Protein AF-A0A3N1AQI1-F1 (afdb_monomer_lite)

Radius of gyration: 27.12 Å; chains: 1; bounding box: 75×43×85 Å

Foldseek 3Di:
DDDDDDDPDDDPPPDPQPQDPVRDRPPLDDDDPDPCVLVVLCCLQVPVLVVLLVVLVVVLVVCVVFVQQFQCSPVLNVLSVVLNVLSVVLNVLSVQLVVLDDDPVRCVVVVVCVPPPDPPVVSVVVSVSNVVSVVSNVVSSLSSVVSSLLSLLSVLQSQLRRLQGHCAGDPRHGDDPVSNVVSNVSSVVSNVVSVVSVVVSVVVVVVVVVVVVVVVVVVDD

pLDDT: mean 84.89, std 17.79, range [37.66, 98.69]

Secondary structure (DSSP, 8-state):
-----------TT-----B-TTS-B-------SSTTHHHHHHHIIIIIHHHHHHHHHHHHHHHHH-GGGSS-HHHHHHHHHHHHHHHHHHHHHHHHHHTT---HHHHHHTTSS--TT--HHHHHHHHHHHHHHHHHHHHHHHHHHHHHHHHHHHHHHHHHHHHSPPSEETTTEEPPHHHHHHHHHHHHHHHHHHHHHHHHHHHHHHHHHHHHHHHHHTT--

Sequence (221 aa):
MTSSTEVAGADGTGKPDVVDHQGKAETIWTGPGDFGQPAAYDAKTGVAAPLLAGFSLALLGVVAQAPTSFRWPGATLTTLVVVCAVLVMCVQFGFRGRAVLYSKADVEAWGRLTTVLAPPAEQRLRARVQRNDMLRWRRWHRRTQLSYNAGIALLFIAIALALAPPESYGGNTPLSAGEAAWRWAGTGLAGCVSLAEIIWTVRDEVLLHRRRRAAHSDQEP

Structure (mmCIF, N/CA/C/O backbone):
data_AF-A0A3N1AQI1-F1
#
_entry.id   AF-A0A3N1AQI1-F1
#
loop_
_atom_site.group_PDB
_atom_site.id
_atom_site.type_symbol
_atom_site.label_atom_id
_atom_site.label_alt_id
_atom_site.label_comp_id
_atom_site.label_asym_id
_atom_site.label_entity_id
_atom_site.label_seq_id
_atom_site.pdbx_PDB_ins_code
_atom_site.Cartn_x
_atom_site.Cartn_y
_atom_site.Cartn_z
_atom_site.occupancy
_atom_site.B_iso_or_equiv
_atom_site.auth_seq_id
_atom_site.auth_comp_id
_atom_site.auth_asym_id
_atom_site.auth_atom_id
_atom_site.pdbx_PDB_model_num
ATOM 1 N N . MET A 1 1 ? -46.691 -8.270 53.624 1.00 41.59 1 MET A N 1
ATOM 2 C CA . MET A 1 1 ? -46.718 -7.878 52.199 1.00 41.59 1 MET A CA 1
ATOM 3 C C . MET A 1 1 ? -45.354 -8.184 51.606 1.00 41.59 1 MET A C 1
ATOM 5 O O . MET A 1 1 ? -44.447 -7.372 51.691 1.00 41.59 1 MET A O 1
ATOM 9 N N . THR A 1 2 ? -45.179 -9.411 51.126 1.00 39.03 2 THR A N 1
ATOM 10 C CA . THR A 1 2 ? -43.957 -9.895 50.474 1.00 39.03 2 THR A CA 1
ATOM 11 C C . THR A 1 2 ? -44.145 -9.734 48.971 1.00 39.03 2 THR A C 1
ATOM 13 O O . THR A 1 2 ? -45.002 -10.395 48.389 1.00 39.03 2 THR A O 1
ATOM 16 N N . SER A 1 3 ? -43.410 -8.799 48.372 1.00 42.88 3 SER A N 1
ATOM 17 C CA . SER A 1 3 ? -43.432 -8.564 46.929 1.00 42.88 3 SER A CA 1
ATOM 18 C C . SER A 1 3 ? -42.549 -9.607 46.249 1.00 42.88 3 SER A C 1
ATOM 20 O O . SER A 1 3 ? -41.328 -9.582 46.404 1.00 42.88 3 SER A O 1
ATOM 22 N N . SER A 1 4 ? -43.173 -10.551 45.550 1.00 41.28 4 SER A N 1
ATOM 23 C CA . SER A 1 4 ? -42.495 -11.526 44.699 1.00 41.28 4 SER A CA 1
ATOM 24 C C . SER A 1 4 ? -42.137 -10.866 43.372 1.00 41.28 4 SER A C 1
ATOM 26 O O . SER A 1 4 ? -43.013 -10.576 42.564 1.00 41.28 4 SER A O 1
ATOM 28 N N . THR A 1 5 ? -40.850 -10.630 43.136 1.00 48.34 5 THR A N 1
ATOM 29 C CA . THR A 1 5 ? -40.329 -10.355 41.792 1.00 48.34 5 THR A CA 1
ATOM 30 C C . THR A 1 5 ? -40.236 -11.663 41.022 1.00 48.34 5 THR A C 1
ATOM 32 O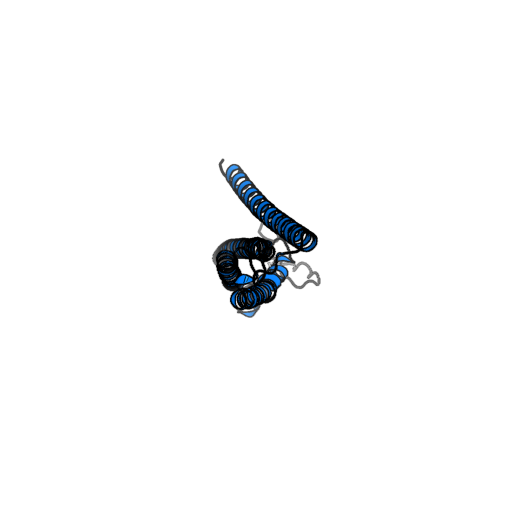 O . THR A 1 5 ? -39.414 -12.527 41.328 1.00 48.34 5 THR A O 1
ATOM 35 N N . GLU A 1 6 ? -41.124 -11.792 40.048 1.00 43.47 6 GLU A N 1
ATOM 36 C CA . GLU A 1 6 ? -41.177 -12.852 39.053 1.00 43.47 6 GLU A CA 1
ATOM 37 C C . GLU A 1 6 ? -39.957 -12.746 38.125 1.00 43.47 6 GLU A C 1
ATOM 39 O O . GLU A 1 6 ? -39.740 -11.733 37.459 1.00 43.47 6 GLU A O 1
ATOM 44 N N . VAL A 1 7 ? -39.112 -13.778 38.137 1.00 42.00 7 VAL A N 1
ATOM 45 C CA . VAL A 1 7 ? -37.935 -13.887 37.271 1.00 42.00 7 VAL A CA 1
ATOM 46 C C . VAL A 1 7 ? -38.402 -14.460 35.936 1.00 42.00 7 VAL A C 1
ATOM 48 O O . VAL A 1 7 ? -38.710 -15.647 35.840 1.00 42.00 7 VAL A O 1
ATOM 51 N N . ALA A 1 8 ? -38.483 -13.603 34.917 1.00 43.47 8 ALA A N 1
ATOM 52 C CA . ALA A 1 8 ? -38.782 -14.003 33.547 1.00 43.47 8 ALA A CA 1
ATOM 53 C C . ALA A 1 8 ? -37.727 -14.998 33.031 1.00 43.47 8 ALA A C 1
ATOM 55 O O . ALA A 1 8 ? -36.529 -14.846 33.279 1.00 43.47 8 ALA A O 1
ATOM 56 N N . GLY A 1 9 ? -38.212 -16.039 32.352 1.00 38.47 9 GLY A N 1
ATOM 57 C CA . GLY A 1 9 ? -37.461 -17.231 31.974 1.00 38.47 9 GLY A CA 1
ATOM 58 C C . GLY A 1 9 ? -36.181 -16.955 31.189 1.00 38.47 9 GLY A C 1
ATOM 59 O O . GLY A 1 9 ? -36.135 -16.122 30.287 1.00 38.47 9 GLY A O 1
ATOM 60 N N . ALA A 1 10 ? -35.145 -17.714 31.543 1.00 37.66 10 ALA A N 1
ATOM 61 C CA . ALA A 1 10 ? -33.877 -17.756 30.844 1.00 37.66 10 ALA A CA 1
ATOM 62 C C . ALA A 1 10 ? -34.059 -18.431 29.475 1.00 37.66 10 ALA A C 1
ATOM 64 O O . ALA A 1 10 ? -34.213 -19.649 29.394 1.00 37.66 10 ALA A O 1
ATOM 65 N N . ASP A 1 11 ? -34.021 -17.642 28.403 1.00 43.66 11 ASP A N 1
ATOM 66 C CA . ASP A 1 11 ? -33.681 -18.166 27.083 1.00 43.66 11 ASP A CA 1
ATOM 67 C C . ASP A 1 11 ? -32.230 -18.681 27.138 1.00 43.66 11 ASP A C 1
ATOM 69 O O . ASP A 1 11 ? -31.353 -18.062 27.751 1.00 43.66 11 ASP A O 1
ATOM 73 N N . GLY A 1 12 ? -31.976 -19.849 26.549 1.00 41.81 12 GLY A N 1
ATOM 74 C CA . GLY A 1 12 ? -30.766 -20.670 26.710 1.00 41.81 12 GLY A CA 1
ATOM 75 C C . GLY A 1 12 ? -29.472 -20.066 26.147 1.00 41.81 12 GLY A C 1
ATOM 76 O O . GLY A 1 12 ? -28.509 -20.788 25.903 1.00 41.81 12 GLY A O 1
ATOM 77 N N . THR A 1 13 ? -29.432 -18.753 25.932 1.00 48.19 13 THR A N 1
ATOM 78 C CA . THR A 1 13 ? -28.286 -17.997 25.415 1.00 48.19 13 THR A CA 1
ATOM 79 C C . THR A 1 13 ? -27.451 -17.323 26.509 1.00 48.19 13 THR A C 1
ATOM 81 O O . THR A 1 13 ? -26.381 -16.791 26.211 1.00 48.19 13 THR A O 1
ATOM 84 N N . GLY A 1 14 ? -27.876 -17.383 27.779 1.00 37.97 14 GLY A N 1
ATOM 85 C CA . GLY A 1 14 ? -27.020 -17.074 28.933 1.00 37.97 14 GLY A CA 1
ATOM 86 C C . GLY A 1 14 ? -26.437 -15.656 28.954 1.00 37.97 14 GLY A C 1
ATOM 87 O O . GLY A 1 14 ? -25.360 -15.449 29.514 1.00 37.97 14 GLY A O 1
ATOM 88 N N . LYS A 1 15 ? -27.112 -14.672 28.348 1.00 38.50 15 LYS A N 1
ATOM 89 C CA . LYS A 1 15 ? -26.749 -13.257 28.476 1.00 38.50 15 LYS A CA 1
ATOM 90 C C . LYS A 1 15 ? -27.840 -12.504 29.234 1.00 38.50 15 LYS A C 1
ATOM 92 O O . LYS A 1 15 ? -28.966 -12.461 28.754 1.00 38.50 15 LYS A O 1
ATOM 97 N N . PRO A 1 16 ? -27.532 -11.897 30.393 1.00 43.19 16 PRO A N 1
ATOM 98 C CA . PRO A 1 16 ? -28.437 -10.936 30.994 1.00 43.19 16 PRO A CA 1
ATOM 99 C C . PRO A 1 16 ? -28.459 -9.686 30.109 1.00 43.19 16 PRO A C 1
ATOM 101 O O . PRO A 1 16 ? -27.483 -8.933 30.057 1.00 43.19 16 PRO A O 1
ATOM 104 N N . ASP A 1 17 ? -29.559 -9.488 29.390 1.00 45.69 17 ASP A N 1
ATOM 105 C CA . ASP A 1 17 ? -29.829 -8.230 28.710 1.00 45.69 17 ASP A CA 1
ATOM 106 C C . ASP A 1 17 ? -30.153 -7.168 29.765 1.00 45.69 17 ASP A C 1
ATOM 108 O O . ASP A 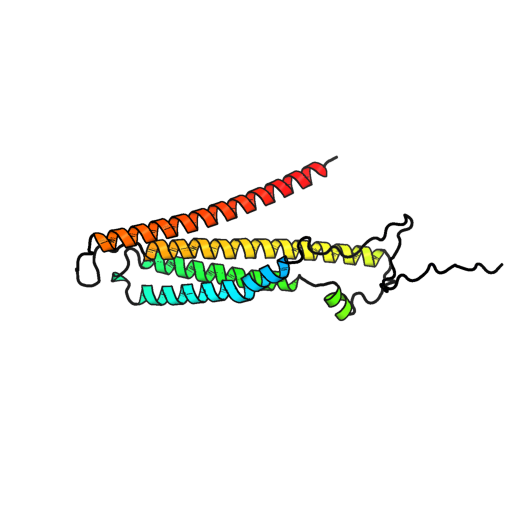1 17 ? -31.094 -7.296 30.550 1.00 45.69 17 ASP A O 1
ATOM 112 N N . VAL A 1 18 ? -29.342 -6.110 29.810 1.00 49.12 18 VAL A N 1
ATOM 113 C CA . VAL A 1 18 ? -29.665 -4.910 30.586 1.00 49.12 18 VAL A CA 1
ATOM 114 C C . VAL A 1 18 ? -30.715 -4.150 29.785 1.00 49.12 18 VAL A C 1
ATOM 116 O O . VAL A 1 18 ? -30.417 -3.508 28.778 1.00 49.12 18 VAL A O 1
ATOM 119 N N . VAL A 1 19 ? -31.965 -4.299 30.206 1.00 47.41 19 VAL A N 1
ATOM 120 C CA . VAL A 1 19 ? -33.123 -3.630 29.620 1.00 47.41 19 VAL A CA 1
ATOM 121 C C . VAL A 1 19 ? -33.177 -2.205 30.185 1.00 47.41 19 VAL A C 1
ATOM 123 O O . VAL A 1 19 ? -33.320 -2.028 31.394 1.00 47.41 19 VAL A O 1
ATOM 126 N N . ASP A 1 20 ? -33.030 -1.185 29.332 1.00 50.88 20 ASP A N 1
ATOM 127 C CA . ASP A 1 20 ? -33.325 0.212 29.699 1.00 50.88 20 ASP A CA 1
ATOM 128 C C . ASP A 1 20 ? -34.788 0.324 30.182 1.00 50.88 20 ASP A C 1
ATOM 130 O O . ASP A 1 20 ? -35.636 -0.482 29.801 1.00 50.88 20 ASP A O 1
ATOM 134 N N . HIS A 1 21 ? -35.134 1.349 30.963 1.00 48.19 21 HIS A N 1
ATOM 135 C CA . HIS A 1 21 ? -36.504 1.644 31.407 1.00 48.19 21 HIS A CA 1
ATOM 136 C C . HIS A 1 21 ? -37.527 1.746 30.250 1.00 48.19 21 HIS A C 1
ATOM 138 O O . HIS A 1 21 ? -38.731 1.755 30.497 1.00 48.19 21 HIS A O 1
ATOM 144 N N . GLN A 1 22 ? -37.064 1.793 28.995 1.00 55.19 22 GLN A N 1
ATOM 145 C CA . GLN A 1 22 ? -37.864 1.758 27.768 1.00 55.19 22 GLN A CA 1
ATOM 146 C C . GLN A 1 22 ? -37.953 0.386 27.065 1.00 55.19 22 GLN A C 1
ATOM 148 O O . GLN A 1 22 ? -38.466 0.315 25.948 1.00 55.19 22 GLN A O 1
ATOM 153 N N . GLY A 1 23 ? -37.456 -0.709 27.648 1.00 47.22 23 GLY A N 1
ATOM 154 C CA . GLY A 1 23 ? -37.574 -2.042 27.039 1.00 47.22 23 GLY A CA 1
ATOM 155 C C . GLY A 1 23 ? -36.596 -2.322 25.888 1.00 47.22 23 GLY A C 1
ATOM 156 O O . GLY A 1 23 ? -36.712 -3.353 25.229 1.00 47.22 23 GLY A O 1
ATOM 157 N N . LYS A 1 24 ? -35.633 -1.430 25.615 1.00 47.28 24 LYS A N 1
ATOM 158 C CA . LYS A 1 24 ? -34.609 -1.637 24.579 1.00 47.28 24 LYS A CA 1
ATOM 159 C C . LYS A 1 24 ? -33.322 -2.150 25.214 1.00 47.28 24 LYS A C 1
ATOM 161 O O . LYS A 1 24 ? -32.739 -1.479 26.061 1.00 47.28 24 LYS A O 1
ATOM 166 N N . ALA A 1 25 ? -32.873 -3.328 24.787 1.00 50.00 25 ALA A N 1
ATOM 167 C CA . ALA A 1 25 ? -31.547 -3.835 25.112 1.00 50.00 25 ALA A CA 1
ATOM 168 C C . ALA A 1 25 ? -30.494 -2.910 24.479 1.00 50.00 25 ALA A C 1
ATOM 170 O O . ALA A 1 25 ? -30.302 -2.907 23.259 1.00 50.00 25 ALA A O 1
ATOM 171 N N . GLU A 1 26 ? -29.842 -2.075 25.289 1.00 52.75 26 GLU A N 1
ATOM 172 C CA . GLU A 1 26 ? -28.791 -1.185 24.804 1.00 52.75 26 GLU A CA 1
ATOM 173 C C . GLU A 1 26 ? -27.489 -1.988 24.698 1.00 52.75 26 GLU A C 1
ATOM 175 O O . GLU A 1 26 ? -26.788 -2.249 25.678 1.00 52.75 26 GLU A O 1
ATOM 180 N N . THR A 1 27 ? -27.153 -2.440 23.489 1.00 55.78 27 THR A N 1
ATOM 181 C CA . THR A 1 27 ? -25.875 -3.113 23.248 1.00 55.78 27 THR A CA 1
ATOM 182 C C . THR A 1 27 ? -24.734 -2.103 23.385 1.00 55.78 27 THR A C 1
ATOM 184 O O . THR A 1 27 ? -24.411 -1.384 22.442 1.00 55.78 27 THR A O 1
ATOM 187 N N . ILE A 1 28 ? -24.098 -2.074 24.560 1.00 63.09 28 ILE A N 1
ATOM 188 C CA . ILE A 1 28 ? -22.965 -1.188 24.905 1.00 63.09 28 ILE A CA 1
ATOM 189 C C . ILE A 1 28 ? -21.786 -1.336 23.921 1.00 63.09 28 ILE A C 1
ATOM 191 O O . ILE A 1 28 ? -20.995 -0.412 23.741 1.00 63.09 28 ILE A O 1
ATOM 195 N N . TRP A 1 29 ? -21.668 -2.486 23.252 1.00 67.12 29 TRP A N 1
ATOM 196 C CA . TRP A 1 29 ? -20.567 -2.783 22.343 1.00 67.12 29 TRP A CA 1
ATOM 197 C C . TRP A 1 29 ? -20.966 -2.634 20.873 1.00 67.12 29 TRP A C 1
ATOM 199 O O . TRP A 1 29 ? -21.646 -3.492 20.311 1.00 67.12 29 TRP A O 1
ATOM 209 N N . THR A 1 30 ? -20.468 -1.590 20.211 1.00 67.12 30 THR A N 1
ATOM 210 C CA . THR A 1 30 ? -20.572 -1.462 18.752 1.00 67.12 30 THR A CA 1
ATOM 211 C C . THR A 1 30 ? -19.423 -2.218 18.086 1.00 67.12 30 THR A C 1
ATOM 213 O O . THR A 1 30 ? -18.260 -1.816 18.167 1.00 67.12 30 THR A O 1
ATOM 216 N N . GLY A 1 31 ? -19.741 -3.339 17.436 1.00 66.06 31 GLY A N 1
ATOM 217 C CA . GLY A 1 31 ? -18.782 -4.075 16.613 1.00 66.06 31 GLY A CA 1
ATOM 218 C C . GLY A 1 31 ? -18.344 -3.279 15.372 1.00 66.06 31 GLY A C 1
ATOM 219 O O . GLY A 1 31 ? -19.036 -2.343 14.956 1.00 66.06 31 GLY A O 1
ATOM 220 N N . PRO A 1 32 ? -17.194 -3.614 14.760 1.00 65.50 32 PRO A N 1
ATOM 221 C CA . PRO A 1 32 ? -16.875 -3.130 13.420 1.00 65.50 32 PRO A CA 1
ATOM 222 C C . PRO A 1 32 ? -17.972 -3.577 12.442 1.00 65.50 32 PRO A C 1
ATOM 224 O O . PRO A 1 32 ? -18.436 -4.709 12.517 1.00 65.50 32 PRO A O 1
ATOM 227 N N . GLY A 1 33 ? -18.394 -2.679 11.544 1.00 66.31 33 GLY A N 1
ATOM 228 C CA . GLY A 1 33 ? -19.520 -2.934 10.632 1.00 66.31 33 GLY A CA 1
ATOM 229 C C . GLY A 1 33 ? -19.296 -4.108 9.672 1.00 66.31 33 GLY A C 1
ATOM 230 O O . GLY A 1 33 ? -20.260 -4.769 9.309 1.00 66.31 33 GLY A O 1
ATOM 231 N N . ASP A 1 34 ? -18.034 -4.405 9.340 1.00 76.94 34 ASP A N 1
ATOM 232 C CA . ASP A 1 34 ? -17.650 -5.515 8.466 1.00 76.94 34 ASP A CA 1
ATOM 233 C C . ASP A 1 34 ? -16.780 -6.522 9.234 1.00 76.94 34 ASP A C 1
ATOM 235 O O . ASP A 1 34 ? -15.640 -6.225 9.608 1.00 76.94 34 ASP A O 1
ATOM 239 N N . PHE A 1 35 ? -17.290 -7.738 9.441 1.00 73.94 35 PHE A N 1
ATOM 240 C CA . PHE A 1 35 ? -16.629 -8.768 10.255 1.00 73.94 35 PHE A CA 1
ATOM 241 C C . PHE A 1 35 ? -15.283 -9.265 9.685 1.00 73.94 35 PHE A C 1
ATOM 243 O O . PHE A 1 35 ? -14.444 -9.750 10.438 1.00 73.94 35 PHE A O 1
ATOM 250 N N . GLY A 1 36 ? -15.035 -9.115 8.378 1.00 84.69 36 GLY A N 1
ATOM 251 C CA . GLY A 1 36 ? -13.796 -9.563 7.721 1.00 84.69 36 GLY A CA 1
ATOM 252 C C . GLY A 1 36 ? -12.652 -8.542 7.698 1.00 84.69 36 GLY A C 1
ATOM 253 O O . GLY A 1 36 ? -11.519 -8.895 7.366 1.00 84.69 36 GLY A O 1
ATOM 254 N N . GLN A 1 37 ? -12.912 -7.276 8.046 1.00 85.06 37 GLN A N 1
ATOM 255 C CA . GLN A 1 37 ? -11.905 -6.215 7.918 1.00 85.06 37 GLN A CA 1
ATOM 256 C C . GLN A 1 37 ? -10.632 -6.435 8.751 1.00 85.06 37 GLN A C 1
ATOM 258 O O . GLN A 1 37 ? -9.548 -6.196 8.213 1.00 85.06 37 GLN A O 1
ATOM 263 N N . PRO A 1 38 ? -10.705 -6.881 10.020 1.00 88.00 38 PRO A N 1
ATOM 264 C CA . PRO A 1 38 ? -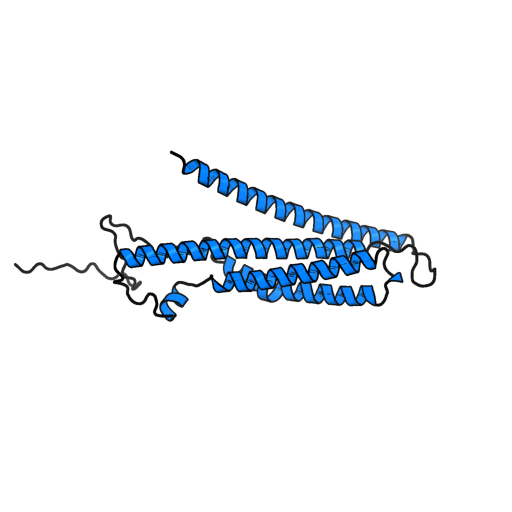9.507 -7.124 10.822 1.00 88.00 38 PRO A CA 1
ATOM 265 C C . PRO A 1 38 ? -8.563 -8.155 10.196 1.00 88.00 38 PRO A C 1
ATOM 267 O O . PRO A 1 38 ? -7.368 -7.901 10.088 1.00 88.00 38 PRO A O 1
ATOM 270 N N . ALA A 1 39 ? -9.100 -9.273 9.698 1.00 90.81 39 ALA A N 1
ATOM 271 C CA . ALA A 1 39 ? -8.297 -10.321 9.070 1.00 90.81 39 ALA A CA 1
ATOM 272 C C . ALA A 1 39 ? -7.641 -9.840 7.765 1.00 90.81 39 ALA A C 1
ATOM 274 O O . ALA A 1 39 ? -6.458 -10.084 7.533 1.00 90.81 39 ALA A O 1
ATOM 275 N N . ALA A 1 40 ? -8.381 -9.100 6.930 1.00 91.94 40 ALA A N 1
ATOM 276 C CA . ALA A 1 40 ? -7.833 -8.513 5.706 1.00 91.94 40 ALA A CA 1
ATOM 277 C C . ALA A 1 40 ? -6.735 -7.478 6.006 1.00 91.94 40 ALA A C 1
ATOM 279 O O . ALA A 1 40 ? -5.716 -7.418 5.314 1.00 91.94 40 ALA A O 1
ATOM 280 N N . TYR A 1 41 ? -6.928 -6.676 7.055 1.00 92.12 41 TYR A N 1
ATOM 281 C CA . TYR A 1 41 ? -5.935 -5.723 7.535 1.00 92.12 41 TYR A CA 1
ATOM 282 C C . TYR A 1 41 ? -4.652 -6.429 7.984 1.00 92.12 41 TYR A C 1
ATOM 284 O O . TYR A 1 41 ? -3.567 -6.053 7.541 1.00 92.12 41 TYR A O 1
ATOM 292 N N . ASP A 1 42 ? -4.779 -7.491 8.779 1.00 93.69 42 ASP A N 1
ATOM 293 C CA . ASP A 1 42 ? -3.645 -8.277 9.265 1.00 93.69 42 ASP A CA 1
ATOM 294 C C . ASP A 1 42 ? -2.889 -8.969 8.132 1.00 93.69 42 ASP A C 1
ATOM 296 O O . ASP A 1 42 ? -1.661 -8.909 8.093 1.00 93.69 42 ASP A O 1
ATOM 300 N N . ALA A 1 43 ? -3.598 -9.567 7.171 1.00 96.44 43 ALA A N 1
ATOM 301 C CA . ALA A 1 43 ? -2.979 -10.184 5.999 1.00 96.44 43 ALA A CA 1
ATOM 302 C C . ALA A 1 43 ? -2.177 -9.157 5.182 1.00 96.44 43 ALA A C 1
ATOM 304 O O . ALA A 1 43 ? -1.039 -9.411 4.772 1.00 96.44 43 ALA A O 1
ATOM 305 N N . LYS A 1 44 ? -2.739 -7.958 4.999 1.00 95.19 44 LYS A N 1
ATOM 306 C CA . LYS A 1 44 ? -2.083 -6.858 4.288 1.00 95.19 44 LYS A CA 1
ATOM 307 C C . LYS A 1 44 ? -0.806 -6.403 4.994 1.00 95.19 44 LYS A C 1
ATOM 309 O O . LYS A 1 44 ? 0.235 -6.286 4.348 1.00 95.19 44 LYS A O 1
ATOM 314 N N . THR A 1 45 ? -0.871 -6.144 6.300 1.00 96.69 45 THR A N 1
ATOM 315 C CA . THR A 1 45 ? 0.250 -5.551 7.051 1.00 96.69 45 THR A CA 1
ATOM 316 C C . THR A 1 45 ? 1.272 -6.566 7.537 1.00 96.69 45 THR A C 1
ATOM 318 O O . THR A 1 45 ? 2.436 -6.217 7.685 1.00 96.69 45 THR A O 1
ATOM 321 N N . GLY A 1 46 ? 0.848 -7.799 7.807 1.00 96.31 46 GLY A N 1
ATOM 322 C CA . GLY A 1 46 ? 1.692 -8.855 8.362 1.00 96.31 46 GLY A CA 1
ATOM 323 C C . GLY A 1 46 ? 2.362 -9.731 7.307 1.00 96.31 46 GLY A C 1
ATOM 324 O O . GLY A 1 46 ? 3.422 -10.281 7.581 1.00 96.31 46 GLY A O 1
ATOM 325 N N . VAL A 1 47 ? 1.778 -9.846 6.109 1.00 97.62 47 VAL A N 1
ATOM 326 C CA . VAL A 1 47 ? 2.275 -10.759 5.065 1.00 97.62 47 VAL A CA 1
ATOM 327 C C . VAL A 1 47 ? 2.562 -10.016 3.765 1.00 97.62 47 VAL A C 1
ATOM 329 O O . VAL A 1 47 ? 3.706 -9.975 3.318 1.00 97.62 47 VAL A O 1
ATOM 332 N N . ALA A 1 48 ? 1.549 -9.390 3.161 1.00 98.12 48 ALA A N 1
ATOM 333 C CA . ALA A 1 48 ? 1.679 -8.866 1.802 1.00 98.12 48 ALA A CA 1
ATOM 334 C C . ALA A 1 48 ? 2.667 -7.690 1.697 1.00 98.12 48 ALA A C 1
ATOM 336 O O . ALA A 1 48 ? 3.536 -7.697 0.828 1.00 98.12 48 ALA A O 1
ATOM 337 N N . ALA A 1 49 ? 2.558 -6.683 2.572 1.00 97.81 49 ALA A N 1
ATOM 338 C CA . ALA A 1 49 ? 3.424 -5.503 2.510 1.00 97.81 49 ALA A CA 1
ATOM 339 C C . ALA A 1 49 ? 4.919 -5.830 2.734 1.00 97.81 49 ALA A C 1
ATOM 341 O O . ALA A 1 49 ? 5.729 -5.384 1.918 1.00 97.81 49 ALA A O 1
ATOM 342 N N . PRO A 1 50 ? 5.317 -6.633 3.746 1.00 98.19 50 PRO A N 1
ATOM 343 C CA . PRO A 1 50 ? 6.707 -7.070 3.896 1.00 98.19 50 PRO A CA 1
ATOM 344 C C . PRO A 1 50 ? 7.237 -7.868 2.699 1.00 98.19 50 PRO A C 1
ATOM 346 O O . PRO A 1 50 ? 8.360 -7.624 2.262 1.00 98.19 50 PRO A O 1
ATOM 349 N N . LEU A 1 51 ? 6.436 -8.784 2.137 1.00 98.38 51 LEU A N 1
ATOM 350 C CA . LEU A 1 51 ? 6.842 -9.571 0.966 1.00 98.38 51 LEU A CA 1
ATOM 351 C C . LEU A 1 51 ? 7.090 -8.686 -0.259 1.00 98.38 51 LEU A C 1
ATOM 353 O O . LEU A 1 51 ? 8.119 -8.825 -0.918 1.00 98.38 51 LEU A O 1
ATOM 357 N N . LEU A 1 52 ? 6.191 -7.736 -0.534 1.00 98.25 52 LEU A N 1
ATOM 358 C CA . LEU A 1 52 ? 6.366 -6.777 -1.628 1.00 98.25 52 LEU A CA 1
ATOM 359 C C . LEU A 1 52 ? 7.578 -5.862 -1.405 1.00 98.25 52 LEU A C 1
ATOM 361 O O . LEU A 1 52 ? 8.283 -5.541 -2.362 1.00 98.25 52 LEU A O 1
ATOM 365 N N . ALA A 1 53 ? 7.862 -5.473 -0.159 1.00 98.25 53 ALA A N 1
ATOM 366 C CA . ALA A 1 53 ? 9.061 -4.704 0.169 1.00 98.25 53 ALA A CA 1
ATOM 367 C C . ALA A 1 53 ? 10.337 -5.526 -0.083 1.00 98.25 53 ALA A C 1
ATOM 369 O O . ALA A 1 53 ? 11.272 -5.030 -0.708 1.00 98.25 53 ALA A O 1
ATOM 370 N N . GLY A 1 54 ? 10.355 -6.799 0.327 1.00 98.31 54 GLY A N 1
ATOM 371 C CA . GLY A 1 54 ? 11.458 -7.723 0.052 1.00 98.31 54 GLY A CA 1
ATOM 372 C C . GLY A 1 54 ? 11.686 -7.939 -1.446 1.00 98.31 54 GLY A C 1
ATOM 373 O O . GLY A 1 54 ? 12.817 -7.841 -1.917 1.00 98.31 54 GLY A O 1
ATOM 374 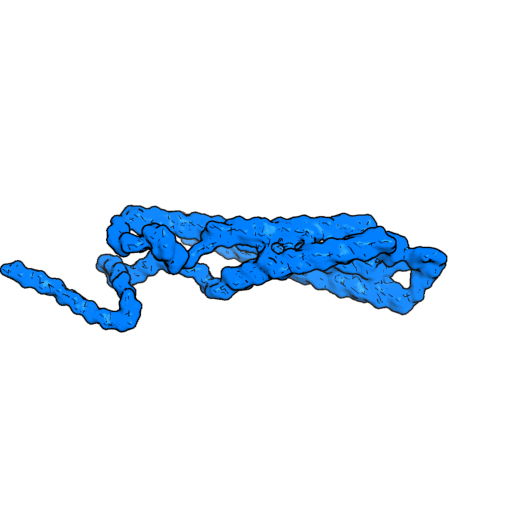N N . PHE A 1 55 ? 10.612 -8.142 -2.214 1.00 98.31 55 PHE A N 1
ATOM 375 C CA . PHE A 1 55 ? 10.674 -8.222 -3.676 1.00 98.31 55 PHE A CA 1
ATOM 376 C C . PHE A 1 55 ? 11.248 -6.941 -4.300 1.00 98.31 55 PHE A C 1
ATOM 378 O O . PHE A 1 55 ? 12.127 -7.006 -5.157 1.00 98.31 55 PHE A O 1
ATOM 385 N N . SER A 1 56 ? 10.799 -5.774 -3.833 1.00 98.38 56 SER A N 1
ATOM 386 C CA . SER A 1 56 ? 11.282 -4.475 -4.320 1.00 98.38 56 SER A CA 1
ATOM 387 C C . SER A 1 56 ? 12.777 -4.285 -4.046 1.00 98.38 56 SER A C 1
ATOM 389 O O . SER A 1 56 ? 13.502 -3.776 -4.900 1.00 98.38 56 SER A O 1
ATOM 391 N N . LEU A 1 57 ? 13.261 -4.747 -2.888 1.00 98.25 57 LEU A N 1
ATOM 392 C CA . LEU A 1 57 ? 14.680 -4.725 -2.529 1.00 98.25 57 LEU A CA 1
ATOM 393 C C . LEU A 1 57 ? 15.508 -5.695 -3.387 1.00 98.25 57 LEU A C 1
ATOM 395 O O . LEU A 1 57 ? 16.608 -5.347 -3.814 1.00 98.25 57 LEU A O 1
ATOM 399 N N . ALA A 1 58 ? 14.977 -6.879 -3.697 1.00 98.44 58 ALA A N 1
ATOM 400 C CA . ALA A 1 58 ? 15.627 -7.812 -4.617 1.00 98.44 58 ALA A CA 1
ATOM 401 C C . ALA A 1 58 ? 15.756 -7.212 -6.029 1.00 98.44 58 ALA A C 1
ATOM 403 O O . ALA A 1 58 ? 16.839 -7.239 -6.616 1.00 98.44 58 ALA A O 1
ATOM 404 N N . LEU A 1 59 ? 14.684 -6.600 -6.546 1.00 98.12 59 LEU A N 1
ATOM 405 C CA . LEU A 1 59 ? 14.697 -5.925 -7.846 1.00 98.12 59 LEU A CA 1
ATOM 406 C C . LEU A 1 59 ? 15.677 -4.742 -7.867 1.00 98.12 59 LEU A C 1
ATOM 408 O O . LEU A 1 59 ? 16.375 -4.541 -8.858 1.00 98.12 59 LEU A O 1
ATOM 412 N N . LEU A 1 60 ? 15.787 -4.003 -6.759 1.00 98.31 60 LEU A N 1
ATOM 413 C CA . LEU A 1 60 ? 16.786 -2.946 -6.595 1.00 98.31 60 LEU A CA 1
ATOM 414 C C . LEU A 1 60 ? 18.204 -3.504 -6.770 1.00 98.31 60 LEU A C 1
ATOM 416 O O . LEU A 1 60 ? 18.997 -2.916 -7.502 1.00 98.31 60 LEU A O 1
ATOM 420 N N . GLY A 1 61 ? 18.504 -4.660 -6.168 1.00 98.06 61 GLY A N 1
ATOM 421 C CA . GLY A 1 61 ? 19.783 -5.352 -6.342 1.00 98.06 61 GLY A CA 1
ATOM 422 C C . GLY A 1 61 ? 20.069 -5.732 -7.798 1.00 98.06 61 GLY A C 1
ATOM 423 O O . GLY A 1 61 ? 21.169 -5.480 -8.286 1.00 98.06 61 GLY A O 1
ATOM 424 N N . VAL A 1 62 ? 19.073 -6.262 -8.517 1.00 97.56 62 VAL A N 1
ATOM 425 C CA . VAL A 1 62 ? 19.198 -6.610 -9.947 1.00 97.56 62 VAL A CA 1
ATOM 426 C C . VAL A 1 62 ? 19.526 -5.378 -10.794 1.00 97.56 62 VAL A C 1
ATOM 428 O O . VAL A 1 62 ? 20.450 -5.411 -11.605 1.00 97.56 62 VAL A O 1
ATOM 431 N N . VAL A 1 63 ? 18.810 -4.270 -10.582 1.00 97.50 63 VAL A N 1
ATOM 432 C CA . VAL A 1 63 ? 19.052 -3.022 -11.324 1.00 97.50 63 VAL A CA 1
ATOM 433 C C . VAL A 1 63 ? 20.435 -2.448 -11.005 1.00 97.50 63 VAL A C 1
ATOM 435 O O . VAL A 1 63 ? 21.127 -1.970 -11.904 1.00 97.50 63 VAL A O 1
ATOM 438 N N . ALA A 1 64 ? 20.863 -2.529 -9.743 1.00 97.88 64 ALA A N 1
ATOM 439 C CA . ALA A 1 64 ? 22.161 -2.028 -9.300 1.00 97.88 64 ALA A CA 1
ATOM 440 C C . ALA A 1 64 ? 23.346 -2.833 -9.860 1.00 97.88 64 ALA A C 1
ATOM 442 O O . ALA A 1 64 ? 24.410 -2.260 -10.085 1.00 97.88 64 ALA A O 1
ATOM 443 N N . GLN A 1 65 ? 23.176 -4.136 -10.107 1.00 97.56 65 GLN A N 1
ATOM 444 C CA . GLN A 1 65 ? 24.231 -4.994 -10.660 1.00 97.56 65 GLN A CA 1
ATOM 445 C C . GLN A 1 65 ? 24.487 -4.759 -12.154 1.00 97.56 65 GLN A C 1
ATOM 447 O O . GLN A 1 65 ? 25.596 -5.000 -12.623 1.00 97.56 65 GLN A O 1
ATOM 452 N N . ALA A 1 66 ? 23.490 -4.283 -12.904 1.00 95.06 66 ALA A N 1
ATOM 453 C CA . ALA A 1 66 ? 23.592 -4.109 -14.353 1.00 95.06 66 ALA A CA 1
ATOM 454 C C . ALA A 1 66 ? 22.973 -2.780 -14.833 1.00 95.06 66 ALA A C 1
ATOM 456 O O . ALA A 1 66 ? 22.069 -2.793 -15.671 1.00 95.06 66 ALA A O 1
ATOM 457 N N . PRO A 1 67 ? 23.450 -1.612 -14.357 1.00 94.25 67 PRO A N 1
ATOM 458 C CA . PRO A 1 67 ? 22.804 -0.324 -14.622 1.00 94.25 67 PRO A CA 1
ATOM 459 C C . PRO A 1 67 ? 22.752 0.039 -16.113 1.00 94.25 67 PRO A C 1
ATOM 461 O O . PRO A 1 67 ? 21.820 0.708 -16.547 1.00 94.25 67 PRO A O 1
ATOM 464 N N . THR A 1 68 ? 23.705 -0.445 -16.914 1.00 93.06 68 THR A N 1
ATOM 465 C CA . THR A 1 68 ? 23.751 -0.246 -18.374 1.00 93.06 68 THR A CA 1
ATOM 466 C C . THR A 1 68 ? 22.683 -1.031 -19.139 1.00 93.06 68 THR A C 1
ATOM 468 O O . THR A 1 68 ? 22.486 -0.787 -20.322 1.00 93.06 68 THR A O 1
ATOM 471 N N . SER A 1 69 ? 21.971 -1.956 -18.487 1.00 93.44 69 SER A N 1
ATOM 472 C CA . SER A 1 69 ? 20.876 -2.731 -19.099 1.00 93.44 69 SER A CA 1
ATOM 473 C C . SER A 1 69 ? 19.510 -2.041 -19.001 1.00 93.44 69 SER A C 1
ATOM 475 O O . SER A 1 69 ? 18.507 -2.555 -19.509 1.00 93.44 69 SER A O 1
ATOM 477 N N . PHE A 1 70 ? 19.453 -0.883 -18.339 1.00 94.94 70 PHE A N 1
ATOM 478 C CA . PHE A 1 70 ? 18.230 -0.130 -18.083 1.00 94.94 70 PHE A CA 1
ATOM 479 C C . PHE A 1 70 ? 18.319 1.252 -18.716 1.00 94.94 70 PHE A C 1
ATOM 481 O O . PHE A 1 70 ? 19.365 1.896 -18.685 1.00 94.94 70 PHE A O 1
ATOM 488 N N . ARG A 1 71 ? 17.195 1.746 -19.245 1.00 95.62 71 ARG A N 1
ATOM 489 C CA . ARG A 1 71 ? 17.121 3.100 -19.810 1.00 95.62 71 ARG A CA 1
ATOM 490 C C . ARG A 1 71 ? 17.329 4.181 -18.743 1.00 95.62 71 ARG A C 1
ATOM 492 O O . ARG A 1 71 ? 17.997 5.178 -18.992 1.00 95.62 71 ARG A O 1
ATOM 499 N N . TRP A 1 72 ? 16.765 3.973 -17.550 1.00 97.06 72 TRP A N 1
ATOM 500 C CA . TRP A 1 72 ? 16.807 4.931 -16.440 1.00 97.06 72 TRP A CA 1
ATOM 501 C C . TRP A 1 72 ? 17.117 4.240 -15.101 1.00 97.06 72 TRP A C 1
ATOM 503 O O . TRP A 1 72 ? 16.246 4.164 -14.223 1.00 97.06 72 TRP A O 1
ATOM 513 N N . PRO A 1 73 ? 18.346 3.725 -14.905 1.00 96.94 73 PRO A N 1
ATOM 514 C CA . PRO A 1 73 ? 18.699 2.972 -13.702 1.00 96.94 73 PRO A CA 1
ATOM 515 C C . PRO A 1 73 ? 18.542 3.820 -12.433 1.00 96.94 73 PRO A C 1
ATOM 517 O O . PRO A 1 73 ? 17.922 3.373 -11.474 1.00 96.94 73 PRO A O 1
ATOM 520 N N . GLY A 1 74 ? 19.000 5.079 -12.441 1.00 97.88 74 GLY A N 1
ATOM 521 C CA . GLY A 1 74 ? 18.899 5.967 -11.275 1.00 97.88 74 GLY A CA 1
ATOM 522 C C . GLY A 1 74 ? 17.457 6.242 -10.830 1.00 97.8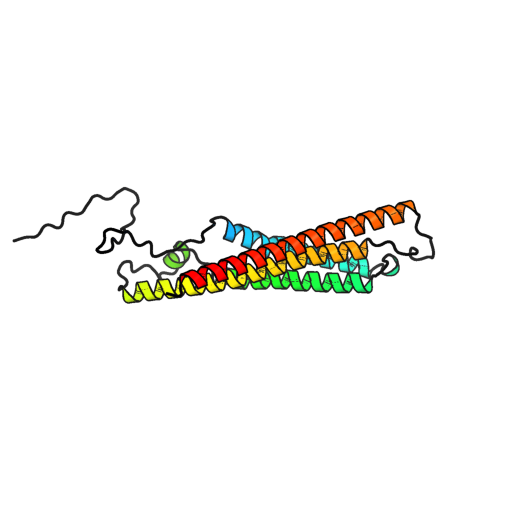8 74 GLY A C 1
ATOM 523 O O . GLY A 1 74 ? 17.142 6.132 -9.643 1.00 97.88 74 GLY A O 1
ATOM 524 N N . ALA A 1 75 ? 16.558 6.536 -11.777 1.00 98.44 75 ALA A N 1
ATOM 525 C CA . ALA A 1 75 ? 15.139 6.752 -11.484 1.00 98.44 75 ALA A CA 1
ATOM 526 C C . ALA A 1 75 ? 14.464 5.473 -10.962 1.00 98.44 75 ALA A C 1
ATOM 528 O O . ALA A 1 75 ? 13.699 5.523 -9.998 1.00 98.44 75 ALA A O 1
ATOM 529 N N . THR A 1 76 ? 14.796 4.322 -11.555 1.00 98.44 76 THR A N 1
ATOM 530 C CA . THR A 1 76 ? 14.283 3.010 -11.135 1.00 98.44 76 THR A CA 1
ATOM 531 C C . THR A 1 76 ? 14.712 2.687 -9.703 1.00 98.44 76 THR A C 1
ATOM 533 O O . THR A 1 76 ? 13.863 2.410 -8.859 1.00 98.44 76 THR A O 1
ATOM 536 N N . LEU A 1 77 ? 16.010 2.802 -9.397 1.00 98.56 77 LEU A N 1
ATOM 537 C CA . LEU A 1 77 ? 16.562 2.558 -8.060 1.00 98.56 77 LEU A CA 1
ATOM 538 C C . LEU A 1 77 ? 15.929 3.474 -7.008 1.00 98.56 77 LEU A C 1
ATOM 540 O O . LEU A 1 77 ? 15.482 3.001 -5.966 1.00 98.56 77 LEU A O 1
ATOM 544 N N . THR A 1 78 ? 15.829 4.773 -7.302 1.00 98.69 78 THR A N 1
ATOM 545 C CA . THR A 1 78 ? 15.225 5.752 -6.386 1.00 98.69 78 THR A CA 1
ATOM 546 C C . THR A 1 78 ? 13.761 5.411 -6.109 1.00 98.69 78 THR A C 1
ATOM 548 O O . THR A 1 78 ? 13.333 5.395 -4.956 1.00 98.69 78 THR A O 1
ATOM 551 N N . THR A 1 79 ? 12.999 5.066 -7.152 1.00 98.62 79 THR A N 1
ATOM 552 C CA . THR A 1 79 ? 11.588 4.683 -7.010 1.00 98.62 79 THR A CA 1
ATOM 553 C C . THR A 1 79 ? 11.444 3.412 -6.173 1.00 98.62 79 THR A C 1
ATOM 555 O O . THR A 1 79 ? 10.607 3.380 -5.276 1.00 98.62 79 THR A O 1
ATOM 558 N N . LEU A 1 80 ? 12.292 2.396 -6.380 1.00 98.50 80 LEU A N 1
ATOM 559 C CA . LEU A 1 80 ? 12.279 1.162 -5.582 1.00 98.50 80 LEU A CA 1
ATOM 560 C C . LEU A 1 80 ? 12.589 1.410 -4.100 1.00 98.50 80 LEU A C 1
ATOM 562 O O . LEU A 1 80 ? 11.936 0.823 -3.238 1.00 98.50 80 LEU A O 1
ATOM 566 N N . VAL A 1 81 ? 13.515 2.320 -3.777 1.00 98.69 81 VAL A N 1
ATOM 567 C CA . VAL A 1 81 ? 13.760 2.730 -2.381 1.00 98.69 81 VAL A CA 1
ATOM 568 C C . VAL A 1 81 ? 12.509 3.366 -1.772 1.00 98.69 81 VAL A C 1
ATOM 570 O O . VAL A 1 81 ? 12.134 3.030 -0.646 1.00 98.69 81 VAL A O 1
ATOM 573 N N . VAL A 1 82 ? 11.831 4.250 -2.512 1.00 98.69 82 VAL A N 1
ATOM 574 C CA . VAL A 1 82 ? 10.582 4.874 -2.049 1.00 98.69 82 VAL A CA 1
ATOM 575 C C . VAL A 1 82 ? 9.485 3.822 -1.854 1.00 98.69 82 VAL A C 1
ATOM 577 O O . VAL A 1 82 ? 8.794 3.868 -0.837 1.00 98.69 82 VAL A O 1
ATOM 580 N N . VAL A 1 83 ? 9.357 2.839 -2.754 1.00 98.69 83 VAL A N 1
ATOM 581 C CA . VAL A 1 83 ? 8.429 1.701 -2.596 1.00 98.69 83 VAL A CA 1
ATOM 582 C C . VAL A 1 83 ? 8.697 0.963 -1.287 1.00 98.69 83 VAL A C 1
ATOM 584 O O . VAL A 1 83 ? 7.776 0.794 -0.486 1.00 98.69 83 VAL A O 1
ATOM 587 N N . CYS A 1 84 ? 9.952 0.580 -1.028 1.00 98.56 84 CYS A N 1
ATOM 588 C CA . CYS A 1 84 ? 10.344 -0.080 0.218 1.00 98.56 84 CYS A CA 1
ATOM 589 C C . CYS A 1 84 ? 9.967 0.763 1.443 1.00 98.56 84 CYS A C 1
ATOM 591 O O . CYS A 1 84 ? 9.334 0.255 2.368 1.00 98.56 84 CYS A O 1
ATOM 593 N N . ALA A 1 85 ? 10.294 2.058 1.439 1.00 98.56 85 ALA A N 1
ATOM 594 C CA . ALA A 1 85 ? 9.980 2.958 2.546 1.00 98.56 85 ALA A CA 1
ATOM 595 C C . ALA A 1 85 ? 8.465 3.067 2.791 1.00 98.56 85 ALA A C 1
ATOM 597 O O . ALA A 1 85 ? 8.009 2.966 3.931 1.00 98.56 85 ALA A O 1
ATOM 598 N N . VAL A 1 86 ? 7.667 3.222 1.732 1.00 98.50 86 VAL A N 1
ATOM 599 C CA . VAL A 1 86 ? 6.204 3.335 1.815 1.00 98.50 86 VAL A CA 1
ATOM 600 C C . VAL A 1 86 ? 5.565 2.035 2.318 1.00 98.50 86 VAL A C 1
ATOM 602 O O . VAL A 1 86 ? 4.674 2.083 3.171 1.00 98.50 86 VAL A O 1
ATOM 605 N N . LEU A 1 87 ? 6.038 0.872 1.861 1.00 98.12 87 LEU A N 1
ATOM 606 C CA . LEU A 1 87 ? 5.552 -0.429 2.330 1.00 98.12 87 LEU A CA 1
ATOM 607 C C . LEU A 1 87 ? 5.959 -0.706 3.784 1.00 98.12 87 LEU A C 1
ATOM 609 O O . LEU A 1 87 ? 5.139 -1.192 4.561 1.00 98.12 87 LEU A O 1
ATOM 613 N N . VAL A 1 88 ? 7.166 -0.319 4.204 1.00 98.12 88 VAL A N 1
ATOM 614 C CA . VAL A 1 88 ? 7.562 -0.375 5.623 1.00 98.12 88 VAL A CA 1
ATOM 615 C C . VAL A 1 88 ? 6.673 0.543 6.464 1.00 98.12 88 VAL A C 1
ATOM 617 O O . VAL A 1 88 ? 6.178 0.129 7.512 1.00 98.12 88 VAL A O 1
ATOM 620 N N . MET A 1 89 ? 6.385 1.760 5.998 1.00 98.25 89 MET A N 1
ATOM 621 C CA . MET A 1 89 ? 5.449 2.662 6.680 1.00 98.25 89 MET A CA 1
ATOM 622 C C . MET A 1 89 ? 4.040 2.063 6.787 1.00 98.25 89 MET A C 1
ATOM 624 O O . MET A 1 89 ? 3.410 2.195 7.837 1.00 98.25 89 MET A O 1
ATOM 628 N N . CYS A 1 90 ? 3.569 1.341 5.763 1.00 98.06 90 CYS A N 1
ATOM 629 C CA . CYS A 1 90 ? 2.321 0.575 5.822 1.00 98.06 90 CYS A CA 1
ATOM 630 C C . CYS A 1 90 ? 2.330 -0.443 6.976 1.00 98.06 90 CYS A C 1
ATOM 632 O O . CYS A 1 90 ? 1.368 -0.499 7.741 1.00 98.06 90 CYS A O 1
ATOM 634 N N . VAL A 1 91 ? 3.417 -1.202 7.156 1.00 98.19 91 VAL A N 1
ATOM 635 C CA . VAL A 1 91 ? 3.567 -2.155 8.274 1.00 98.19 91 VAL A CA 1
ATOM 636 C C . VAL A 1 91 ? 3.541 -1.431 9.625 1.00 98.19 91 VAL A C 1
ATOM 638 O O . VAL A 1 91 ? 2.833 -1.847 10.543 1.00 98.19 91 VAL A O 1
ATOM 641 N N . GLN A 1 92 ? 4.243 -0.300 9.741 1.00 97.81 92 GLN A N 1
ATOM 642 C CA . GLN A 1 92 ? 4.276 0.489 10.977 1.00 97.81 92 GLN A CA 1
ATOM 643 C C . GLN A 1 92 ? 2.902 1.070 11.342 1.00 97.81 92 GLN A C 1
ATOM 645 O O . GLN A 1 92 ? 2.508 1.085 12.513 1.00 97.81 92 GLN A O 1
ATOM 650 N N . PHE A 1 93 ? 2.136 1.532 10.351 1.00 97.81 93 PHE A N 1
ATOM 651 C CA . PHE A 1 93 ? 0.741 1.931 10.549 1.00 97.81 93 PHE A CA 1
ATOM 652 C C . PHE A 1 93 ? -0.139 0.733 10.918 1.00 97.81 93 PHE A C 1
ATOM 654 O O . PHE A 1 93 ? -0.971 0.861 11.819 1.00 97.81 93 PHE A O 1
ATOM 661 N N . GLY A 1 94 ? 0.132 -0.429 10.316 1.00 96.44 94 GLY A N 1
ATOM 662 C CA . GLY A 1 94 ? -0.352 -1.753 10.701 1.00 96.44 94 GLY A CA 1
ATOM 663 C C . GLY A 1 94 ? -0.326 -1.973 12.205 1.00 96.44 94 GLY A C 1
ATOM 664 O O . GLY A 1 94 ? -1.382 -2.039 12.841 1.00 96.44 94 GLY A O 1
ATOM 665 N N . PHE A 1 95 ? 0.878 -1.981 12.777 1.00 96.19 95 PHE A N 1
ATOM 666 C CA . PHE A 1 95 ? 1.101 -2.195 14.207 1.00 96.19 95 PHE A CA 1
ATOM 667 C C . PHE A 1 95 ? 0.398 -1.160 15.089 1.00 96.19 95 PHE A C 1
ATOM 669 O O . PHE A 1 95 ? -0.263 -1.525 16.063 1.00 96.19 95 PHE A O 1
ATOM 676 N N . ARG A 1 96 ? 0.468 0.130 14.732 1.00 96.06 96 ARG A N 1
ATOM 677 C CA . ARG A 1 96 ? -0.216 1.196 15.491 1.00 96.06 96 ARG A CA 1
ATOM 678 C C . ARG A 1 96 ? -1.737 1.060 15.461 1.00 96.06 96 ARG A C 1
ATOM 680 O O . ARG A 1 96 ? -2.391 1.380 16.449 1.00 96.06 96 ARG A O 1
ATOM 687 N N . GLY A 1 97 ? -2.295 0.600 14.342 1.00 94.50 97 GLY A N 1
ATOM 688 C CA . GLY A 1 97 ? -3.718 0.299 14.220 1.00 94.50 97 GLY A CA 1
ATOM 689 C C . GLY A 1 97 ? -4.116 -0.921 15.044 1.00 94.50 97 GLY A C 1
ATOM 690 O O . GLY A 1 97 ? -5.111 -0.869 15.759 1.00 94.50 97 GLY A O 1
ATOM 691 N N . ARG A 1 98 ? -3.316 -1.991 15.010 1.00 93.06 98 ARG A N 1
ATOM 692 C CA . ARG A 1 98 ? -3.592 -3.216 15.772 1.00 93.06 98 ARG A CA 1
ATOM 693 C C . ARG A 1 98 ? -3.557 -2.987 17.284 1.00 93.06 98 ARG A C 1
ATOM 695 O O . ARG A 1 98 ? -4.386 -3.541 17.987 1.00 93.06 98 ARG A O 1
ATOM 702 N N . ALA A 1 99 ? -2.686 -2.102 17.770 1.00 92.06 99 ALA A N 1
ATOM 703 C CA . ALA A 1 99 ? -2.587 -1.770 19.195 1.00 92.06 99 ALA A CA 1
ATOM 704 C C . ALA A 1 99 ? -3.869 -1.165 19.807 1.00 92.06 99 ALA A C 1
ATOM 706 O O . ALA A 1 99 ? -4.026 -1.183 21.023 1.00 92.06 99 ALA A O 1
ATOM 707 N N . VAL A 1 100 ? -4.771 -0.610 18.988 1.00 90.88 100 VAL A N 1
ATOM 708 C CA . VAL A 1 100 ? -6.047 -0.020 19.441 1.00 90.88 100 VAL A CA 1
ATOM 709 C C . VAL A 1 100 ? -7.265 -0.860 19.051 1.00 90.88 100 VAL A C 1
ATOM 711 O O . VAL A 1 100 ? -8.392 -0.454 19.323 1.00 90.88 100 VAL A O 1
ATOM 714 N N . LEU A 1 101 ? -7.058 -2.006 18.397 1.00 88.00 101 LEU A N 1
ATOM 715 C CA . LEU A 1 101 ? -8.126 -2.923 18.021 1.00 88.00 101 LEU A CA 1
ATOM 716 C C . LEU A 1 101 ? -8.195 -4.050 19.050 1.00 88.00 101 LEU A C 1
ATOM 718 O O . LEU A 1 101 ? -7.264 -4.837 19.174 1.00 88.00 101 LEU A O 1
ATOM 722 N N . TYR A 1 102 ? -9.306 -4.123 19.772 1.00 86.00 102 TYR A N 1
ATOM 723 C CA . TYR A 1 102 ? -9.552 -5.156 20.770 1.00 86.00 102 TYR A CA 1
ATOM 724 C C . TYR A 1 102 ? -10.996 -5.641 20.673 1.00 86.00 102 TYR A C 1
ATOM 726 O O . TYR A 1 102 ? -11.912 -4.871 20.367 1.00 86.00 102 TYR A O 1
ATOM 734 N N . SER A 1 103 ? -11.197 -6.938 20.884 1.00 82.56 103 SER A N 1
ATOM 735 C CA . SER A 1 103 ? -12.515 -7.563 20.926 1.00 82.56 103 SER A CA 1
ATOM 736 C C . SER A 1 103 ? -13.128 -7.447 22.322 1.00 82.56 103 SER A C 1
ATOM 738 O O . SER A 1 103 ? -12.434 -7.206 23.309 1.00 82.56 103 SER A O 1
ATOM 740 N N . LYS A 1 104 ? -14.444 -7.663 22.427 1.00 79.25 104 LYS A N 1
ATOM 741 C CA . LYS A 1 104 ? -15.118 -7.751 23.730 1.00 79.25 104 LYS A CA 1
ATOM 742 C C . LYS A 1 104 ? -14.477 -8.832 24.611 1.00 79.25 104 LYS A C 1
ATOM 744 O O . LYS A 1 104 ? -14.253 -8.590 25.792 1.00 79.25 104 LYS A O 1
ATOM 749 N N . ALA A 1 105 ? -14.132 -9.971 24.007 1.00 81.94 105 ALA A N 1
ATOM 750 C CA . ALA A 1 105 ? -13.474 -11.084 24.680 1.00 81.94 105 ALA A CA 1
ATOM 751 C C . ALA A 1 105 ? -12.095 -10.692 25.234 1.00 81.94 105 ALA A C 1
ATOM 753 O O . ALA A 1 105 ? -11.778 -11.068 26.356 1.00 81.94 105 ALA A O 1
ATOM 754 N N . ASP A 1 106 ? -11.311 -9.882 24.510 1.00 84.75 106 ASP A N 1
ATOM 755 C CA . ASP A 1 106 ? -10.012 -9.394 25.005 1.00 84.75 106 ASP A CA 1
ATOM 756 C C . ASP A 1 106 ? -10.190 -8.538 26.262 1.00 84.75 106 ASP A C 1
ATOM 758 O O . ASP A 1 106 ? -9.485 -8.707 27.253 1.00 84.75 106 ASP A O 1
ATOM 762 N N . VAL A 1 107 ? -11.181 -7.642 26.260 1.00 82.12 107 VAL A N 1
ATOM 763 C CA . VAL A 1 107 ? -11.433 -6.760 27.407 1.00 82.12 107 VAL A CA 1
ATOM 764 C C . VAL A 1 107 ? -12.015 -7.527 28.602 1.00 82.12 107 VAL A C 1
ATOM 766 O O . VAL A 1 107 ? -11.685 -7.212 29.751 1.00 82.12 107 VAL A O 1
ATOM 769 N N . GLU A 1 108 ? -12.855 -8.533 28.349 1.00 80.50 108 GLU A N 1
ATOM 770 C CA . GLU A 1 108 ? -13.339 -9.474 29.367 1.00 80.50 108 GLU A CA 1
ATOM 771 C C . GLU A 1 108 ? -12.175 -10.278 29.966 1.00 80.50 108 GLU A C 1
ATOM 773 O O . GLU A 1 108 ? -12.049 -10.341 31.190 1.00 80.50 108 GLU A O 1
ATOM 778 N N . ALA A 1 109 ? -11.268 -10.793 29.129 1.00 83.56 109 ALA A N 1
ATOM 779 C CA . ALA A 1 109 ? -10.076 -11.526 29.553 1.00 83.56 109 ALA A CA 1
ATOM 780 C C . ALA A 1 109 ? -9.096 -10.660 30.361 1.00 83.56 109 ALA A C 1
ATOM 782 O O . ALA A 1 109 ? -8.463 -11.147 31.295 1.00 83.56 109 ALA A O 1
ATOM 783 N N . TRP A 1 110 ? -8.990 -9.362 30.059 1.00 80.69 110 TRP A N 1
ATOM 784 C CA . TRP A 1 110 ? -8.171 -8.420 30.833 1.00 80.69 110 TRP A CA 1
ATOM 785 C C . TRP A 1 110 ? -8.782 -8.028 32.185 1.00 80.69 110 TRP A C 1
ATOM 787 O O . TRP A 1 110 ? -8.191 -7.219 32.902 1.00 80.69 110 TRP A O 1
ATOM 797 N N . GLY A 1 111 ? -9.973 -8.531 32.528 1.00 73.56 111 GLY A N 1
ATOM 798 C CA . GLY A 1 111 ? -10.640 -8.239 33.798 1.00 73.56 111 GLY A CA 1
ATOM 799 C C . GLY A 1 111 ? -11.129 -6.792 33.935 1.00 73.56 111 GLY A C 1
ATOM 800 O O . GLY A 1 111 ? -11.469 -6.366 35.033 1.00 73.56 111 GLY A O 1
ATOM 801 N N . ARG A 1 112 ? -11.178 -6.012 32.841 1.00 64.75 112 ARG A N 1
ATOM 802 C CA . ARG A 1 112 ? -11.634 -4.605 32.869 1.00 64.75 112 ARG A CA 1
ATOM 803 C C . ARG A 1 112 ? -13.155 -4.453 32.744 1.00 64.75 112 ARG A C 1
ATOM 805 O O . ARG A 1 112 ? -13.676 -3.369 32.998 1.00 64.75 112 ARG A O 1
ATOM 812 N N . LEU A 1 113 ? -13.863 -5.512 32.343 1.00 60.50 113 LEU A N 1
ATOM 813 C CA . LEU A 1 113 ? -15.318 -5.517 32.116 1.00 60.50 113 LEU A CA 1
ATOM 814 C C . LEU A 1 113 ? -16.104 -6.457 33.043 1.00 60.50 113 LEU A C 1
ATOM 816 O O . LEU A 1 113 ? -17.324 -6.517 32.925 1.00 60.50 113 LEU A O 1
ATOM 820 N N . THR A 1 114 ? -15.456 -7.165 33.970 1.00 57.00 114 THR A N 1
ATOM 821 C CA . THR A 1 114 ? -16.106 -8.180 34.824 1.00 57.00 114 THR A CA 1
ATOM 822 C C . THR A 1 114 ? -17.163 -7.617 35.781 1.00 57.00 114 THR A C 1
ATOM 824 O O . THR A 1 114 ? -17.990 -8.371 36.286 1.00 57.00 114 THR A O 1
ATOM 827 N N . THR A 1 115 ? -17.232 -6.299 35.985 1.00 57.56 115 THR A N 1
ATOM 828 C CA . THR A 1 115 ? -18.356 -5.661 36.680 1.00 57.56 115 THR A CA 1
ATOM 829 C C . THR A 1 115 ? -19.507 -5.364 35.716 1.00 57.56 115 THR A C 1
ATOM 831 O O . THR A 1 115 ? -19.626 -4.266 35.173 1.00 57.56 115 THR A O 1
ATOM 834 N N . VAL A 1 116 ? -20.401 -6.345 35.547 1.00 55.88 116 VAL A N 1
ATOM 835 C CA . VAL A 1 116 ? -21.727 -6.182 34.904 1.00 55.88 116 VAL A CA 1
ATOM 836 C C . VAL A 1 116 ? -22.584 -5.129 35.639 1.00 55.88 116 VAL A C 1
ATOM 838 O O . VAL A 1 116 ? -23.472 -4.527 35.049 1.00 55.88 116 VAL A O 1
ATOM 841 N N . LEU A 1 117 ? -22.250 -4.821 36.899 1.00 58.50 117 LEU A N 1
ATOM 842 C CA . LEU A 1 117 ? -22.856 -3.767 37.725 1.00 58.50 117 LEU A CA 1
ATOM 843 C C . LEU A 1 117 ? -22.075 -2.439 37.738 1.00 58.50 117 LEU A C 1
ATOM 845 O O . LEU A 1 117 ? -22.187 -1.667 38.690 1.00 58.50 117 LEU A O 1
ATOM 849 N N . ALA A 1 118 ? -21.256 -2.151 36.722 1.00 65.50 118 ALA A N 1
ATOM 850 C CA . ALA A 1 118 ? -20.601 -0.847 36.639 1.00 65.50 118 ALA A CA 1
ATOM 851 C C . ALA A 1 118 ? -21.663 0.277 36.665 1.00 65.50 118 ALA A C 1
ATOM 853 O O . ALA A 1 118 ? -22.611 0.214 35.870 1.00 65.50 118 ALA A O 1
ATOM 854 N N . PRO A 1 119 ? -21.529 1.298 37.536 1.00 78.50 119 PRO A N 1
ATOM 855 C CA . PRO A 1 119 ? -22.471 2.410 37.597 1.00 78.50 119 PRO A CA 1
ATOM 856 C C . PRO A 1 119 ? -22.685 3.056 36.216 1.00 78.50 119 PRO A C 1
ATOM 858 O O . PRO A 1 119 ? -21.749 3.090 35.410 1.00 78.50 119 PRO A O 1
ATOM 861 N N . PRO A 1 120 ? -23.857 3.657 35.928 1.00 78.44 120 PRO A N 1
ATOM 862 C CA . PRO A 1 120 ? -24.148 4.260 34.620 1.00 78.44 120 PRO A CA 1
ATOM 863 C C . PRO A 1 120 ? -23.087 5.269 34.142 1.00 78.44 120 PRO A C 1
ATOM 865 O O . PRO A 1 120 ? -22.820 5.402 32.947 1.00 78.44 120 PRO A O 1
ATOM 868 N N . ALA A 1 121 ? -22.433 5.970 35.075 1.00 78.75 121 ALA A N 1
ATOM 869 C CA . ALA A 1 121 ? -21.327 6.877 34.778 1.00 78.75 121 ALA A CA 1
ATOM 870 C C . ALA A 1 121 ? -20.092 6.155 34.198 1.00 78.75 121 ALA A C 1
ATOM 872 O O . ALA A 1 121 ? -19.490 6.647 33.241 1.00 78.75 121 ALA A O 1
ATOM 873 N N . GLU A 1 122 ? -19.743 4.973 34.717 1.00 79.81 122 GLU A N 1
ATOM 874 C CA . GLU A 1 122 ? -18.646 4.155 34.189 1.00 79.81 122 GLU A CA 1
ATOM 875 C C . GLU A 1 122 ? -18.972 3.593 32.807 1.00 79.81 122 GLU A C 1
ATOM 877 O O . GLU A 1 122 ? -18.106 3.583 31.933 1.00 79.81 122 GLU A O 1
ATOM 882 N N . GLN A 1 123 ? -20.218 3.175 32.572 1.00 78.00 123 GLN A N 1
ATOM 883 C CA . GLN A 1 123 ? -20.649 2.675 31.263 1.00 78.00 123 GLN A CA 1
ATOM 884 C C . GLN A 1 123 ? -20.498 3.754 30.182 1.00 78.00 123 GLN A C 1
ATOM 886 O O . GLN A 1 123 ? -19.915 3.506 29.124 1.00 78.00 123 GLN A O 1
ATOM 891 N N . ARG A 1 124 ? -20.914 4.992 30.485 1.00 79.50 124 ARG A N 1
ATOM 892 C CA . ARG A 1 124 ? -20.717 6.151 29.596 1.00 79.50 124 ARG A CA 1
ATOM 893 C C . ARG A 1 124 ? -19.237 6.447 29.353 1.00 79.50 124 ARG A C 1
ATOM 895 O O . ARG A 1 124 ? -18.862 6.783 28.228 1.00 79.50 124 ARG A O 1
ATOM 902 N N . LEU A 1 125 ? -18.389 6.328 30.377 1.00 82.56 125 LEU A N 1
ATOM 903 C CA . LEU A 1 125 ? -16.944 6.506 30.227 1.00 82.56 125 LEU A CA 1
ATOM 904 C C . LEU A 1 125 ? -16.340 5.429 29.313 1.00 82.56 125 LEU A C 1
ATOM 906 O O . LEU A 1 125 ? -15.599 5.768 28.391 1.00 82.56 125 LEU A O 1
ATOM 910 N N . ARG A 1 126 ? -16.705 4.156 29.508 1.00 82.12 126 ARG A N 1
ATOM 911 C CA . ARG A 1 126 ? -16.258 3.026 28.674 1.00 82.12 126 ARG A CA 1
ATOM 912 C C . ARG A 1 126 ? -16.680 3.207 27.214 1.00 82.12 126 ARG A C 1
ATOM 914 O O . ARG A 1 126 ? -15.834 3.112 26.328 1.00 82.12 126 ARG A O 1
ATOM 921 N N . ALA A 1 127 ? -17.935 3.584 26.968 1.00 82.00 127 ALA A N 1
ATOM 922 C CA . ALA A 1 127 ? -18.434 3.874 25.623 1.00 82.00 127 ALA A CA 1
ATOM 923 C C . ALA A 1 127 ? -17.664 5.028 24.947 1.00 82.00 127 ALA A C 1
ATOM 925 O O . ALA A 1 127 ? -17.337 4.959 23.761 1.00 82.00 127 ALA A O 1
ATOM 926 N N . ARG A 1 128 ? -17.309 6.083 25.699 1.00 85.19 128 ARG A N 1
ATOM 927 C CA . ARG A 1 128 ? -16.479 7.192 25.189 1.00 85.19 128 ARG A CA 1
ATOM 928 C C . ARG A 1 128 ? -15.062 6.743 24.830 1.00 85.19 128 ARG A C 1
ATOM 930 O O . ARG A 1 128 ? -14.560 7.141 23.779 1.00 85.19 128 ARG A O 1
ATOM 937 N N . VAL A 1 129 ? -14.427 5.924 25.670 1.00 87.19 129 VAL A N 1
ATOM 938 C CA . VAL A 1 129 ? -13.086 5.374 25.405 1.00 87.19 129 VAL A CA 1
ATOM 939 C C . VAL A 1 129 ? -13.110 4.484 24.163 1.00 87.19 129 VAL A C 1
ATOM 941 O O . VAL A 1 129 ? -12.345 4.735 23.234 1.00 87.19 129 VAL A O 1
ATOM 944 N N . GLN A 1 130 ? -14.060 3.548 24.076 1.00 87.88 130 GLN A N 1
ATOM 945 C CA . GLN A 1 130 ? -14.223 2.671 22.914 1.00 87.88 130 GLN A CA 1
ATOM 946 C C . GLN A 1 130 ? -14.462 3.467 21.625 1.00 87.88 130 GLN A C 1
ATOM 948 O O . GLN A 1 130 ? -13.850 3.191 20.592 1.00 87.88 130 GLN A O 1
ATOM 953 N N . ARG A 1 131 ? -15.307 4.505 21.674 1.00 86.81 131 ARG A N 1
ATOM 954 C CA . ARG A 1 131 ? -15.529 5.397 20.527 1.00 86.81 131 ARG A CA 1
ATOM 955 C C . ARG A 1 131 ? -14.234 6.095 20.106 1.00 86.81 131 ARG A C 1
ATOM 957 O O . ARG A 1 131 ? -13.942 6.161 18.912 1.00 86.81 131 ARG A O 1
ATOM 964 N N . ASN A 1 132 ? -13.447 6.594 21.056 1.00 91.19 132 ASN A N 1
ATOM 965 C CA . ASN A 1 132 ? -12.167 7.245 20.772 1.00 91.19 132 ASN A CA 1
ATOM 966 C C . ASN A 1 132 ? -11.134 6.279 20.177 1.00 91.19 132 ASN A C 1
ATOM 968 O O . ASN A 1 132 ? -10.424 6.655 19.237 1.00 91.19 132 ASN A O 1
ATOM 972 N N . ASP A 1 133 ? -11.076 5.044 20.667 1.00 91.00 133 ASP A N 1
ATOM 973 C CA . ASP A 1 133 ? -10.189 4.005 20.142 1.00 91.00 133 ASP A CA 1
ATOM 974 C C . ASP A 1 133 ? -10.608 3.569 18.740 1.00 91.00 133 ASP A C 1
ATOM 976 O O . ASP A 1 133 ? -9.771 3.527 17.841 1.00 91.00 133 ASP A O 1
ATOM 980 N N . MET A 1 134 ? -11.908 3.401 18.489 1.00 89.12 134 MET A N 1
ATOM 981 C CA . MET A 1 134 ? -12.439 3.137 17.149 1.00 89.12 134 MET A CA 1
ATOM 982 C C . MET A 1 134 ? -12.091 4.273 16.170 1.00 89.12 134 MET A C 1
ATOM 984 O O . MET A 1 134 ? -11.697 4.028 15.028 1.00 89.12 134 MET A O 1
ATOM 988 N N . LEU A 1 135 ? -12.153 5.538 16.599 1.00 91.19 135 LEU A N 1
ATOM 989 C CA . LEU A 1 135 ? -11.720 6.677 15.776 1.00 91.19 135 LEU A CA 1
ATOM 990 C C . LEU A 1 135 ? -10.201 6.696 15.537 1.00 91.19 135 LEU A C 1
ATOM 992 O O . LEU A 1 135 ? -9.746 7.102 14.462 1.00 91.19 135 LEU A O 1
ATOM 996 N N . ARG A 1 136 ? -9.389 6.282 16.518 1.00 93.88 136 ARG A N 1
ATOM 997 C CA . ARG A 1 136 ? -7.935 6.099 16.350 1.00 93.88 136 ARG A CA 1
ATOM 998 C C . ARG A 1 136 ? -7.640 4.972 15.364 1.00 93.88 136 ARG A C 1
ATOM 1000 O O . ARG A 1 136 ? -6.869 5.196 14.432 1.00 93.88 136 ARG A O 1
ATOM 1007 N N . TRP A 1 137 ? -8.302 3.828 15.511 1.00 92.88 137 TRP A N 1
ATOM 1008 C CA . TRP A 1 137 ? -8.181 2.686 14.615 1.00 92.88 137 TRP A CA 1
ATOM 1009 C C . TRP A 1 137 ? -8.528 3.071 13.177 1.00 92.88 137 TRP A C 1
ATOM 1011 O O . TRP A 1 137 ? -7.696 2.897 12.294 1.00 92.88 137 TRP A O 1
ATOM 1021 N N . ARG A 1 138 ? -9.676 3.723 12.938 1.00 91.75 138 ARG A N 1
ATOM 1022 C CA . ARG A 1 138 ? -10.085 4.180 11.592 1.00 91.75 138 ARG A CA 1
ATOM 1023 C C . ARG A 1 138 ? -9.044 5.083 10.925 1.00 91.75 138 ARG A C 1
ATOM 1025 O O . ARG A 1 138 ? -8.855 5.020 9.712 1.00 91.75 138 ARG A O 1
ATOM 1032 N N . ARG A 1 139 ? -8.366 5.942 11.697 1.00 94.69 139 ARG A N 1
ATOM 1033 C CA . ARG A 1 139 ? -7.299 6.812 11.173 1.00 94.69 139 ARG A CA 1
ATOM 1034 C C . ARG A 1 139 ? -6.067 6.016 10.758 1.00 94.69 139 ARG A C 1
ATOM 1036 O O . ARG A 1 139 ? -5.533 6.277 9.682 1.00 94.69 139 ARG A O 1
ATOM 1043 N N . TRP A 1 140 ? -5.624 5.072 11.585 1.00 95.25 140 TRP A N 1
ATOM 1044 C CA . TRP A 1 140 ? -4.497 4.204 11.242 1.00 95.25 140 TRP A CA 1
ATOM 1045 C C . TRP A 1 140 ? -4.836 3.275 10.087 1.00 95.25 140 TRP A C 1
ATOM 1047 O O . TRP A 1 140 ? -4.072 3.227 9.134 1.00 95.25 140 TRP A O 1
ATOM 1057 N N . HIS A 1 141 ? -6.019 2.665 10.103 1.00 94.31 141 HIS A N 1
ATOM 1058 C CA . HIS A 1 141 ? -6.516 1.822 9.024 1.00 94.31 141 HIS A CA 1
ATOM 1059 C C . HIS A 1 141 ? -6.471 2.540 7.671 1.00 94.31 141 HIS A C 1
ATOM 1061 O O . HIS A 1 141 ? -5.901 2.029 6.711 1.00 94.31 141 HIS A O 1
ATOM 1067 N N . ARG A 1 142 ? -6.978 3.777 7.614 1.00 93.69 142 ARG A N 1
ATOM 1068 C CA . ARG A 1 142 ? -6.914 4.601 6.402 1.00 93.69 142 ARG A CA 1
ATOM 1069 C C . ARG A 1 142 ? -5.477 4.887 5.961 1.00 93.69 142 ARG A C 1
ATOM 1071 O O . ARG A 1 142 ? -5.174 4.780 4.780 1.00 93.69 142 ARG A O 1
ATOM 1078 N N . ARG A 1 143 ? -4.583 5.237 6.891 1.00 96.38 143 ARG A N 1
ATOM 1079 C CA . ARG A 1 143 ? -3.162 5.473 6.571 1.00 96.38 143 ARG A CA 1
ATOM 1080 C C . ARG A 1 143 ? -2.488 4.216 6.026 1.00 96.38 143 ARG A C 1
ATOM 1082 O O . ARG A 1 143 ? -1.780 4.309 5.034 1.00 96.38 143 ARG A O 1
ATOM 1089 N N . THR A 1 144 ? -2.749 3.059 6.625 1.00 96.19 144 THR A N 1
ATOM 1090 C CA . THR A 1 144 ? -2.272 1.761 6.139 1.00 96.19 144 THR A CA 1
ATOM 1091 C C . THR A 1 144 ? -2.776 1.479 4.728 1.00 96.19 144 THR A C 1
ATOM 1093 O O . THR A 1 144 ? -1.979 1.141 3.860 1.00 96.19 144 THR A O 1
ATOM 1096 N N . GLN A 1 145 ? -4.076 1.662 4.478 1.00 95.38 145 GLN A N 1
ATOM 1097 C CA . GLN A 1 145 ? -4.674 1.453 3.159 1.00 95.38 145 GLN A CA 1
ATOM 1098 C C . GLN A 1 145 ? -4.016 2.344 2.098 1.00 95.38 145 GLN A C 1
ATOM 1100 O O . GLN A 1 145 ? -3.606 1.852 1.050 1.00 95.38 145 GLN A O 1
ATOM 1105 N N . LEU A 1 146 ? -3.866 3.636 2.401 1.00 96.06 146 LEU A N 1
ATOM 1106 C CA . LEU A 1 146 ? -3.216 4.603 1.521 1.00 96.06 146 LEU A CA 1
ATOM 1107 C C . LEU A 1 146 ? -1.763 4.235 1.232 1.00 96.06 146 LEU A C 1
ATOM 1109 O O . LEU A 1 146 ? -1.361 4.220 0.074 1.00 96.06 146 LEU A O 1
ATOM 1113 N N . SER A 1 147 ? -0.979 3.921 2.265 1.00 97.12 147 SER A N 1
ATOM 1114 C CA . SER A 1 147 ? 0.424 3.540 2.093 1.00 97.12 147 SER A CA 1
ATOM 1115 C C . SER A 1 147 ? 0.573 2.240 1.312 1.00 97.12 147 SER A C 1
ATOM 1117 O O . SER A 1 147 ? 1.429 2.161 0.442 1.00 97.12 147 SER A O 1
ATOM 1119 N N . TYR A 1 148 ? -0.269 1.239 1.563 1.00 97.75 148 TYR A N 1
ATOM 1120 C CA . TYR A 1 148 ? -0.233 -0.014 0.813 1.00 97.75 148 TYR A CA 1
ATOM 1121 C C . TYR A 1 148 ? -0.500 0.204 -0.679 1.00 97.75 148 TYR A C 1
ATOM 1123 O O . TYR A 1 148 ? 0.305 -0.200 -1.515 1.00 97.75 148 TYR A O 1
ATOM 1131 N N . ASN A 1 149 ? -1.596 0.894 -1.006 1.00 96.75 149 ASN A N 1
ATOM 1132 C CA . ASN A 1 149 ? -1.972 1.158 -2.392 1.00 96.75 149 ASN A CA 1
ATOM 1133 C C . ASN A 1 149 ? -0.937 2.050 -3.095 1.00 96.75 149 ASN A C 1
ATOM 1135 O O . ASN A 1 149 ? -0.560 1.779 -4.232 1.00 96.75 149 ASN A O 1
ATOM 1139 N N . ALA A 1 150 ? -0.416 3.072 -2.405 1.00 97.38 150 ALA A N 1
ATOM 1140 C CA . ALA A 1 150 ? 0.669 3.901 -2.926 1.00 97.38 150 ALA A CA 1
ATOM 1141 C C . ALA A 1 150 ? 1.935 3.074 -3.200 1.00 97.38 150 ALA A C 1
ATOM 1143 O O . ALA A 1 150 ? 2.570 3.261 -4.233 1.00 97.38 150 ALA A O 1
ATOM 1144 N N . GLY A 1 151 ? 2.278 2.133 -2.314 1.00 98.06 151 GLY A N 1
ATOM 1145 C CA . GLY A 1 151 ? 3.396 1.210 -2.506 1.00 98.06 151 GLY A CA 1
ATOM 1146 C C . GLY A 1 151 ? 3.228 0.337 -3.751 1.00 98.06 151 GLY A C 1
ATOM 1147 O O . GLY A 1 151 ? 4.161 0.235 -4.542 1.00 98.06 151 GLY A O 1
ATOM 1148 N N . ILE A 1 152 ? 2.036 -0.230 -3.972 1.00 98.06 152 ILE A N 1
ATOM 1149 C CA . ILE A 1 152 ? 1.723 -1.011 -5.183 1.00 98.06 152 ILE A CA 1
ATOM 1150 C C . ILE A 1 152 ? 1.817 -0.141 -6.441 1.00 98.06 152 ILE A C 1
ATOM 1152 O O . ILE A 1 152 ? 2.483 -0.523 -7.403 1.00 98.06 152 ILE A O 1
ATOM 1156 N N . ALA A 1 153 ? 1.196 1.040 -6.439 1.00 98.19 153 ALA A N 1
ATOM 1157 C CA . ALA A 1 153 ? 1.222 1.940 -7.589 1.00 98.19 153 ALA A CA 1
ATOM 1158 C C . ALA A 1 153 ? 2.658 2.353 -7.956 1.00 98.19 153 ALA A C 1
ATOM 1160 O O . ALA A 1 153 ? 3.033 2.310 -9.131 1.00 98.19 153 ALA A O 1
ATOM 1161 N N . LEU A 1 154 ? 3.476 2.700 -6.957 1.00 98.31 154 LEU A N 1
ATOM 1162 C CA . LEU A 1 154 ? 4.888 3.037 -7.139 1.00 98.31 154 LEU A CA 1
ATOM 1163 C C . LEU A 1 154 ? 5.720 1.835 -7.600 1.00 98.31 154 LEU A C 1
ATOM 1165 O O . LEU A 1 154 ? 6.632 2.013 -8.405 1.00 98.31 154 LEU A O 1
ATOM 1169 N N . LEU A 1 155 ? 5.400 0.620 -7.147 1.00 98.56 155 LEU A N 1
ATOM 1170 C CA . LEU A 1 155 ? 6.070 -0.595 -7.609 1.00 98.56 155 LEU A CA 1
ATOM 1171 C C . LEU A 1 155 ? 5.830 -0.814 -9.105 1.00 98.56 155 LEU A C 1
ATOM 1173 O O . LEU A 1 155 ? 6.779 -1.066 -9.842 1.00 98.56 155 LEU A O 1
ATOM 1177 N N . PHE A 1 156 ? 4.595 -0.637 -9.580 1.00 98.44 156 PHE A N 1
ATOM 1178 C CA . PHE A 1 156 ? 4.303 -0.712 -11.013 1.00 98.44 156 PHE A CA 1
ATOM 1179 C C . PHE A 1 156 ? 4.971 0.409 -11.817 1.00 98.44 156 PHE A C 1
ATOM 1181 O O . PHE A 1 156 ? 5.413 0.156 -12.936 1.00 98.44 156 PHE A O 1
ATOM 1188 N N . ILE A 1 157 ? 5.136 1.610 -11.249 1.00 98.56 157 ILE A N 1
ATOM 1189 C CA . ILE A 1 157 ? 5.946 2.673 -11.874 1.00 98.56 157 ILE A CA 1
ATOM 1190 C C . ILE A 1 157 ? 7.407 2.232 -11.987 1.00 98.56 157 ILE A C 1
ATOM 1192 O O . ILE A 1 157 ? 7.998 2.356 -13.057 1.00 98.56 157 ILE A O 1
ATOM 1196 N N . ALA A 1 158 ? 7.989 1.675 -10.923 1.00 98.56 158 ALA A N 1
ATOM 1197 C CA . ALA A 1 158 ? 9.360 1.172 -10.955 1.00 98.56 158 ALA A CA 1
ATOM 1198 C C . ALA A 1 158 ? 9.540 0.054 -11.995 1.00 98.56 158 ALA A C 1
ATOM 1200 O O . ALA A 1 158 ? 10.520 0.063 -12.737 1.00 98.56 158 ALA A O 1
ATOM 1201 N N . ILE A 1 159 ? 8.576 -0.865 -12.104 1.00 98.44 159 ILE A N 1
ATOM 1202 C CA . ILE A 1 159 ? 8.563 -1.908 -13.140 1.00 98.44 159 ILE A CA 1
ATOM 1203 C C . ILE A 1 159 ? 8.475 -1.279 -14.535 1.00 98.44 159 ILE A C 1
ATOM 1205 O O . ILE A 1 159 ? 9.235 -1.662 -15.420 1.00 98.44 159 ILE A O 1
ATOM 1209 N N . ALA A 1 160 ? 7.605 -0.286 -14.740 1.00 98.38 160 ALA A N 1
ATOM 1210 C CA . ALA A 1 160 ? 7.478 0.404 -16.021 1.00 98.38 160 ALA A CA 1
ATOM 1211 C C . ALA A 1 160 ? 8.796 1.081 -16.444 1.00 98.38 160 ALA A C 1
ATOM 1213 O O . ALA A 1 160 ? 9.207 0.958 -17.602 1.00 98.38 160 ALA A O 1
ATOM 1214 N N . LEU A 1 161 ? 9.480 1.737 -15.498 1.00 98.19 161 LEU A N 1
ATOM 1215 C CA . LEU A 1 161 ? 10.796 2.351 -15.701 1.00 98.19 161 LEU A CA 1
ATOM 1216 C C . LEU A 1 161 ? 11.881 1.310 -16.012 1.00 98.19 161 LEU A C 1
ATOM 1218 O O . LEU A 1 161 ? 12.697 1.534 -16.904 1.00 98.19 161 LEU A O 1
ATOM 1222 N N . ALA A 1 162 ? 11.871 0.172 -15.314 1.00 97.62 162 ALA A N 1
ATOM 1223 C CA . ALA A 1 162 ? 12.822 -0.914 -15.532 1.00 97.62 162 ALA A CA 1
ATOM 1224 C C . ALA A 1 162 ? 12.627 -1.592 -16.900 1.00 97.62 162 ALA A C 1
ATOM 1226 O O . ALA A 1 162 ? 13.593 -1.961 -17.573 1.00 97.62 162 ALA A O 1
ATOM 1227 N N . LEU A 1 163 ? 11.374 -1.749 -17.331 1.00 97.75 163 LEU A N 1
ATOM 1228 C CA . LEU A 1 163 ? 11.047 -2.378 -18.606 1.00 97.75 163 LEU A CA 1
ATOM 1229 C C . LEU A 1 163 ? 11.333 -1.476 -19.801 1.00 97.75 163 LEU A C 1
ATOM 1231 O O . LEU A 1 163 ? 11.593 -2.019 -20.871 1.00 97.75 163 LEU A O 1
ATOM 1235 N N . ALA A 1 164 ? 11.379 -0.151 -19.629 1.00 97.38 164 ALA A N 1
ATOM 1236 C CA . ALA A 1 164 ? 11.628 0.770 -20.731 1.00 97.38 164 ALA A CA 1
ATOM 1237 C C . ALA A 1 164 ? 12.935 0.395 -21.462 1.00 97.38 164 ALA A C 1
ATOM 1239 O O . ALA A 1 164 ? 13.975 0.223 -20.813 1.00 97.38 164 ALA A O 1
ATOM 1240 N N . PRO A 1 165 ? 12.898 0.221 -22.796 1.00 96.12 165 PRO A N 1
ATOM 1241 C CA . PRO A 1 165 ? 14.030 -0.328 -23.524 1.00 96.12 165 PRO A CA 1
ATOM 1242 C C . PRO A 1 165 ? 15.237 0.622 -23.486 1.00 96.12 165 PRO A C 1
ATOM 1244 O O . PRO A 1 165 ? 15.084 1.821 -23.771 1.00 96.12 165 PRO A O 1
ATOM 1247 N N . PRO A 1 166 ? 16.439 0.118 -23.144 1.00 94.12 166 PRO A N 1
ATOM 1248 C CA . PRO A 1 166 ? 17.666 0.879 -23.319 1.00 94.12 166 PRO A CA 1
ATOM 1249 C C . PRO A 1 166 ? 17.962 1.051 -24.815 1.00 94.12 166 PRO A C 1
ATOM 1251 O O . PRO A 1 166 ? 17.411 0.348 -25.661 1.00 94.12 166 PRO A O 1
ATOM 1254 N N . GLU A 1 167 ? 18.832 1.998 -25.151 1.00 88.75 167 GLU A N 1
ATOM 1255 C CA . GLU A 1 167 ? 19.234 2.235 -26.547 1.00 88.75 167 GLU A CA 1
ATOM 1256 C C . GLU A 1 167 ? 20.203 1.156 -27.052 1.00 88.75 167 GLU A C 1
ATOM 1258 O O . GLU A 1 167 ? 20.189 0.793 -28.227 1.00 88.75 167 GLU A O 1
ATOM 1263 N N . SER A 1 168 ? 20.996 0.586 -26.146 1.00 87.50 168 SER A N 1
ATOM 1264 C CA . SER A 1 168 ? 21.875 -0.555 -26.388 1.00 87.50 168 SER A CA 1
ATOM 1265 C C . SER A 1 168 ? 22.080 -1.345 -25.096 1.00 87.50 168 SER A C 1
ATOM 1267 O O . SER A 1 168 ? 21.868 -0.825 -23.998 1.00 87.50 168 SER A O 1
ATOM 1269 N N . TYR A 1 169 ? 22.485 -2.608 -25.219 1.00 84.06 169 TYR A N 1
ATOM 1270 C CA . TYR A 1 169 ? 22.957 -3.390 -24.076 1.00 84.06 169 TYR A CA 1
ATOM 1271 C C . TYR A 1 169 ? 24.463 -3.207 -23.876 1.00 84.06 169 TYR A C 1
ATOM 1273 O O . TYR A 1 169 ? 25.175 -2.851 -24.816 1.00 84.06 169 TYR A O 1
ATOM 1281 N N . GLY A 1 170 ? 24.937 -3.427 -22.641 1.00 70.00 170 GLY A N 1
ATOM 1282 C CA . GLY A 1 170 ? 26.311 -3.176 -22.184 1.00 70.00 170 GLY A CA 1
ATOM 1283 C C . GLY A 1 170 ? 27.402 -3.758 -23.091 1.00 70.00 170 GLY A C 1
ATOM 1284 O O . GLY A 1 170 ? 27.878 -4.864 -22.858 1.00 70.00 170 GLY A O 1
ATOM 1285 N N . GLY A 1 171 ? 27.798 -2.987 -24.108 1.00 68.50 171 GLY A N 1
ATOM 1286 C CA . GLY A 1 171 ? 28.670 -3.437 -25.197 1.00 68.50 171 GLY A CA 1
ATOM 1287 C C . GLY A 1 171 ? 28.323 -2.898 -26.594 1.00 68.50 171 GLY A C 1
ATOM 1288 O O . GLY A 1 171 ? 28.870 -3.403 -27.568 1.00 68.50 171 GLY A O 1
ATOM 1289 N N . ASN A 1 172 ? 27.445 -1.890 -26.718 1.00 77.81 172 ASN A N 1
ATOM 1290 C CA . ASN A 1 172 ? 26.999 -1.295 -27.992 1.00 77.81 172 ASN A CA 1
ATOM 1291 C C . ASN A 1 172 ? 26.214 -2.248 -28.907 1.00 77.81 172 ASN A C 1
ATOM 1293 O O . ASN A 1 172 ? 26.045 -1.957 -30.090 1.00 77.81 172 ASN A O 1
ATOM 1297 N N . THR A 1 173 ? 25.711 -3.368 -28.386 1.00 83.94 173 THR A N 1
ATOM 1298 C CA . THR A 1 173 ? 24.803 -4.227 -29.147 1.00 83.94 173 THR A CA 1
ATOM 1299 C C . THR A 1 173 ? 23.456 -3.515 -29.290 1.00 83.94 173 THR A C 1
ATOM 1301 O O . THR A 1 173 ? 22.809 -3.225 -28.275 1.00 83.94 173 THR A O 1
ATOM 1304 N N . PRO A 1 174 ? 23.032 -3.174 -30.523 1.00 85.94 174 PRO A N 1
ATOM 1305 C CA . PRO A 1 174 ? 21.767 -2.491 -30.733 1.00 85.94 174 PRO A CA 1
ATOM 1306 C C . PRO A 1 174 ? 20.613 -3.417 -30.352 1.00 85.94 174 PRO A C 1
ATOM 1308 O O . PRO A 1 174 ? 20.625 -4.613 -30.652 1.00 85.94 174 PRO A O 1
ATOM 1311 N N . LEU A 1 175 ? 19.609 -2.849 -29.689 1.00 88.81 175 LEU A N 1
ATOM 1312 C CA . LEU A 1 175 ? 18.405 -3.573 -29.311 1.00 88.81 175 LEU A CA 1
ATOM 1313 C C . LEU A 1 175 ? 17.610 -3.955 -30.565 1.00 88.81 175 LEU A C 1
ATOM 1315 O O . LEU A 1 175 ? 17.344 -3.109 -31.422 1.00 88.81 175 LEU A O 1
ATOM 1319 N N . SER A 1 176 ? 17.195 -5.219 -30.674 1.00 92.31 176 SER A N 1
ATOM 1320 C CA . SER A 1 176 ? 16.336 -5.631 -31.787 1.00 92.31 176 SER A CA 1
ATOM 1321 C C . SER A 1 176 ? 14.985 -4.905 -31.722 1.00 92.31 176 SER A C 1
ATOM 1323 O O . SER A 1 176 ? 14.419 -4.712 -30.643 1.00 92.31 176 SER A O 1
ATOM 1325 N N . ALA A 1 177 ? 14.430 -4.520 -32.876 1.00 92.19 177 ALA A N 1
ATOM 1326 C CA . ALA A 1 177 ? 13.160 -3.788 -32.926 1.00 92.19 177 ALA A CA 1
ATOM 1327 C C . ALA A 1 177 ? 12.002 -4.562 -32.263 1.00 92.19 177 ALA A C 1
ATOM 1329 O O . ALA A 1 177 ? 11.157 -3.968 -31.594 1.00 92.19 177 ALA A O 1
ATOM 1330 N N . GLY A 1 178 ? 11.988 -5.892 -32.406 1.00 94.44 178 GLY A N 1
ATOM 1331 C CA . GLY A 1 178 ? 10.986 -6.753 -31.775 1.00 94.44 178 GLY A CA 1
ATOM 1332 C C . GLY A 1 178 ? 11.083 -6.753 -30.249 1.00 94.44 178 GLY A C 1
ATOM 1333 O O . GLY A 1 178 ? 10.070 -6.630 -29.565 1.00 94.44 178 GLY A O 1
ATOM 1334 N N . GLU A 1 179 ? 12.293 -6.831 -29.699 1.00 93.25 179 GLU A N 1
ATOM 1335 C CA . GLU A 1 179 ? 12.508 -6.783 -28.251 1.00 93.25 179 GLU A CA 1
ATOM 1336 C C . GLU A 1 179 ? 12.146 -5.412 -27.668 1.00 93.25 179 GLU A C 1
ATOM 1338 O O . GLU A 1 179 ? 11.462 -5.330 -26.645 1.00 93.25 179 GLU A O 1
ATOM 1343 N N . ALA A 1 180 ? 12.522 -4.331 -28.358 1.00 94.69 180 ALA A N 1
ATOM 1344 C CA . ALA A 1 180 ? 12.127 -2.976 -27.990 1.00 94.69 180 ALA A CA 1
ATOM 1345 C C . ALA A 1 180 ? 10.599 -2.824 -27.920 1.00 94.69 180 ALA A C 1
ATOM 1347 O O . ALA A 1 180 ? 10.083 -2.226 -26.974 1.00 94.69 180 ALA A O 1
ATOM 1348 N N . ALA A 1 181 ? 9.870 -3.396 -28.885 1.00 96.50 181 ALA A N 1
ATOM 1349 C CA . ALA A 1 181 ? 8.410 -3.350 -28.921 1.00 96.50 181 ALA A CA 1
ATOM 1350 C C . ALA A 1 181 ? 7.772 -4.062 -27.715 1.00 96.50 181 ALA A C 1
ATOM 1352 O O . ALA A 1 181 ? 6.898 -3.490 -27.062 1.00 96.50 181 ALA A O 1
ATOM 1353 N N . TRP A 1 182 ? 8.239 -5.265 -27.362 1.00 97.62 182 TRP A N 1
ATOM 1354 C CA . TRP A 1 182 ? 7.737 -5.996 -26.189 1.00 97.62 182 TRP A CA 1
ATOM 1355 C C . TRP A 1 182 ? 8.034 -5.279 -24.874 1.00 97.62 182 TRP A C 1
ATOM 1357 O O . TRP A 1 182 ? 7.183 -5.232 -23.984 1.00 97.62 182 TRP A O 1
ATOM 1367 N N . ARG A 1 183 ? 9.218 -4.673 -24.763 1.00 96.88 183 ARG A N 1
ATOM 1368 C CA . ARG A 1 183 ? 9.603 -3.860 -23.607 1.00 96.88 183 ARG A CA 1
ATOM 1369 C C . ARG A 1 183 ? 8.700 -2.639 -23.450 1.00 96.88 183 ARG A C 1
ATOM 1371 O O . ARG A 1 183 ? 8.178 -2.410 -22.361 1.00 96.88 183 ARG A O 1
ATOM 1378 N N . TRP A 1 184 ? 8.417 -1.923 -24.539 1.00 97.81 184 TRP A N 1
ATOM 1379 C CA . TRP A 1 184 ? 7.450 -0.823 -24.526 1.00 97.81 184 TRP A CA 1
ATOM 1380 C C . TRP A 1 184 ? 6.031 -1.272 -24.180 1.00 97.81 184 TRP A C 1
ATOM 1382 O O . TRP A 1 184 ? 5.364 -0.594 -23.399 1.00 97.81 184 TRP A O 1
ATOM 1392 N N . ALA A 1 185 ? 5.578 -2.414 -24.702 1.00 98.00 185 ALA A N 1
ATOM 1393 C CA . ALA A 1 185 ? 4.279 -2.978 -24.342 1.00 98.00 185 ALA A CA 1
ATOM 1394 C C . ALA A 1 185 ? 4.200 -3.283 -22.835 1.00 98.00 185 ALA A C 1
ATOM 1396 O O . ALA A 1 185 ? 3.227 -2.908 -22.179 1.00 98.00 185 ALA A O 1
ATOM 1397 N N . GLY A 1 186 ? 5.252 -3.883 -22.269 1.00 98.12 186 GLY A N 1
ATOM 1398 C CA . GLY A 1 186 ? 5.370 -4.133 -20.832 1.00 98.12 186 GLY A CA 1
ATOM 1399 C C . GLY A 1 186 ? 5.357 -2.848 -19.998 1.00 98.12 186 GLY A C 1
ATOM 1400 O O . GLY A 1 186 ? 4.613 -2.758 -19.021 1.00 98.12 186 GLY A O 1
ATOM 1401 N N . THR A 1 187 ? 6.114 -1.825 -20.408 1.00 98.12 187 THR A N 1
ATOM 1402 C CA . THR A 1 187 ? 6.095 -0.492 -19.783 1.00 98.12 187 THR A CA 1
ATOM 1403 C C . THR A 1 187 ? 4.701 0.131 -19.817 1.00 98.12 187 THR A C 1
ATOM 1405 O O . THR A 1 187 ? 4.233 0.628 -18.792 1.00 98.12 187 THR A O 1
ATOM 1408 N N . GLY A 1 188 ? 4.023 0.079 -20.967 1.00 98.06 188 GLY A N 1
ATOM 1409 C CA . GLY A 1 188 ? 2.664 0.594 -21.126 1.00 98.06 188 GLY A CA 1
ATOM 1410 C C . GLY A 1 188 ? 1.672 -0.110 -20.202 1.00 98.06 188 GLY A C 1
ATOM 1411 O O . GLY A 1 188 ? 0.943 0.554 -19.468 1.00 98.06 188 GLY A O 1
ATOM 1412 N N . LEU A 1 189 ? 1.701 -1.446 -20.165 1.00 98.50 189 LEU A N 1
ATOM 1413 C CA . LEU A 1 189 ? 0.830 -2.244 -19.301 1.00 98.50 189 LEU A CA 1
ATOM 1414 C C . LEU A 1 189 ? 1.056 -1.934 -17.815 1.00 98.50 189 LEU A C 1
ATOM 1416 O O . LEU A 1 189 ? 0.095 -1.676 -17.091 1.00 98.50 189 LEU A O 1
ATOM 1420 N N . ALA A 1 190 ? 2.313 -1.910 -17.365 1.00 98.12 190 ALA A N 1
ATOM 1421 C CA . ALA A 1 190 ? 2.650 -1.561 -15.986 1.00 98.12 190 ALA A CA 1
ATOM 1422 C C . ALA A 1 190 ? 2.193 -0.132 -15.633 1.00 98.12 190 ALA A C 1
ATOM 1424 O O . ALA A 1 190 ? 1.625 0.093 -14.562 1.00 98.12 190 ALA A O 1
ATOM 1425 N N . GLY A 1 191 ? 2.355 0.819 -16.560 1.00 98.06 191 GLY A N 1
ATOM 1426 C CA . GLY A 1 191 ? 1.837 2.180 -16.423 1.00 98.06 191 GLY A CA 1
ATOM 1427 C C . GLY A 1 191 ? 0.312 2.227 -16.272 1.00 98.06 191 GLY A C 1
ATOM 1428 O O . GLY A 1 191 ? -0.190 2.893 -15.367 1.00 98.06 191 GLY A O 1
ATOM 1429 N N . CYS A 1 192 ? -0.432 1.479 -17.093 1.00 98.19 192 CYS A N 1
ATOM 1430 C CA . CYS A 1 192 ? -1.892 1.388 -16.996 1.00 98.19 192 CYS A CA 1
ATOM 1431 C C . CYS A 1 192 ? -2.357 0.820 -15.650 1.00 98.19 192 CYS A C 1
ATOM 1433 O O . CYS A 1 192 ? -3.283 1.368 -15.052 1.00 98.19 192 CYS A O 1
ATOM 1435 N N . VAL A 1 193 ? -1.706 -0.238 -15.151 1.00 98.06 193 VAL A N 1
ATOM 1436 C CA . VAL A 1 193 ? -2.030 -0.820 -13.838 1.00 98.06 193 VAL A CA 1
ATOM 1437 C C . VAL A 1 193 ? -1.773 0.192 -12.720 1.00 98.06 193 VAL A C 1
ATOM 1439 O O . VAL A 1 193 ? -2.633 0.389 -11.865 1.00 98.06 193 VAL A O 1
ATOM 1442 N N . SER A 1 194 ? -0.640 0.901 -12.759 1.00 97.69 194 SER A N 1
ATOM 1443 C CA . SER A 1 194 ? -0.348 1.951 -11.777 1.00 97.69 194 SER A CA 1
ATOM 1444 C C . SER A 1 194 ? -1.393 3.074 -11.793 1.00 97.69 194 SER A C 1
ATOM 1446 O O . SER A 1 194 ? -1.899 3.473 -10.743 1.00 97.69 194 SER A O 1
ATOM 1448 N N . LEU A 1 195 ? -1.779 3.552 -12.981 1.00 97.56 195 LEU A N 1
ATOM 1449 C CA . LEU A 1 195 ? -2.815 4.578 -13.124 1.00 97.56 195 LEU A CA 1
ATOM 1450 C C . LEU A 1 195 ? -4.167 4.106 -12.583 1.00 97.56 195 LEU A C 1
ATOM 1452 O O . LEU A 1 195 ? -4.839 4.868 -11.888 1.00 97.56 195 LEU A O 1
ATOM 1456 N N . ALA A 1 196 ? -4.553 2.860 -12.864 1.00 97.38 196 ALA A N 1
ATOM 1457 C CA . ALA A 1 196 ? -5.787 2.281 -12.345 1.00 97.38 196 ALA A CA 1
ATOM 1458 C C . ALA A 1 196 ? -5.796 2.256 -10.806 1.00 97.38 196 ALA A C 1
ATOM 1460 O O . ALA A 1 196 ? -6.778 2.688 -10.199 1.00 97.38 196 ALA A O 1
ATOM 1461 N N . GLU A 1 197 ? -4.690 1.849 -10.176 1.00 96.94 197 GLU A N 1
ATOM 1462 C CA . GLU A 1 197 ? -4.532 1.847 -8.713 1.00 96.94 197 GLU A CA 1
ATOM 1463 C C . GLU A 1 197 ? -4.611 3.255 -8.105 1.00 96.94 197 GLU A C 1
ATOM 1465 O O . GLU A 1 197 ? -5.270 3.472 -7.079 1.00 96.94 197 GLU A O 1
ATOM 1470 N N . ILE A 1 198 ? -3.988 4.244 -8.755 1.00 96.31 198 ILE A N 1
ATOM 1471 C CA . ILE A 1 198 ? -4.048 5.647 -8.326 1.00 96.31 198 ILE A CA 1
ATOM 1472 C C . ILE A 1 198 ? -5.486 6.165 -8.413 1.00 96.31 198 ILE A C 1
ATOM 1474 O O . ILE A 1 198 ? -5.998 6.716 -7.436 1.00 96.31 198 ILE A O 1
ATOM 1478 N N . ILE A 1 199 ? -6.159 5.964 -9.551 1.00 96.88 199 ILE A N 1
ATOM 1479 C CA . ILE A 1 199 ? -7.542 6.413 -9.767 1.00 96.88 199 ILE A CA 1
ATOM 1480 C C . ILE A 1 199 ? -8.475 5.766 -8.745 1.00 96.88 199 ILE A C 1
ATOM 1482 O O . ILE A 1 199 ? -9.286 6.464 -8.132 1.00 96.88 199 ILE A O 1
ATOM 1486 N N . TRP A 1 200 ? -8.347 4.455 -8.533 1.00 95.25 200 TRP A N 1
ATOM 1487 C CA . TRP A 1 200 ? -9.147 3.724 -7.556 1.00 95.25 200 TRP A CA 1
ATOM 1488 C C . TRP A 1 200 ? -8.962 4.302 -6.151 1.00 95.25 200 TRP A C 1
ATOM 1490 O O . TRP A 1 200 ? -9.936 4.652 -5.482 1.00 95.25 200 TRP A O 1
ATOM 1500 N N . THR A 1 201 ? -7.709 4.478 -5.730 1.00 93.56 201 THR A N 1
ATOM 1501 C CA . THR A 1 201 ? -7.368 4.992 -4.398 1.00 93.56 201 THR A CA 1
ATOM 1502 C C . THR A 1 201 ? -7.888 6.413 -4.188 1.00 93.56 201 THR A C 1
ATOM 1504 O O . THR A 1 201 ? -8.485 6.709 -3.152 1.00 93.56 201 THR A O 1
ATOM 1507 N N . VAL A 1 202 ? -7.724 7.296 -5.178 1.00 94.12 202 VAL A N 1
ATOM 1508 C CA . VAL A 1 202 ? -8.234 8.673 -5.113 1.00 94.12 202 VAL A CA 1
ATOM 1509 C C . VAL A 1 202 ? -9.761 8.690 -5.069 1.00 94.12 202 VAL A C 1
ATOM 1511 O O . VAL A 1 202 ? -10.337 9.430 -4.269 1.00 94.12 202 VAL A O 1
ATOM 1514 N N . ARG A 1 203 ? -10.434 7.872 -5.886 1.00 95.00 203 ARG A N 1
ATOM 1515 C CA . ARG A 1 203 ? -11.900 7.786 -5.906 1.00 95.00 203 ARG A CA 1
ATOM 1516 C C . ARG A 1 203 ? -12.444 7.351 -4.549 1.00 95.00 203 ARG A C 1
ATOM 1518 O O . ARG A 1 203 ? -13.343 8.011 -4.026 1.00 95.00 203 ARG A O 1
ATOM 1525 N N . ASP A 1 204 ? -11.895 6.285 -3.976 1.00 90.81 204 ASP A N 1
ATOM 1526 C CA . ASP A 1 204 ? -12.324 5.767 -2.675 1.00 90.81 204 ASP A CA 1
ATOM 1527 C C . ASP A 1 204 ? -12.145 6.826 -1.582 1.00 90.81 204 ASP A C 1
ATOM 1529 O O . ASP A 1 204 ? -13.054 7.075 -0.786 1.00 90.81 204 ASP A O 1
ATOM 1533 N N . GLU A 1 205 ? -11.024 7.546 -1.602 1.00 91.31 205 GLU A N 1
ATOM 1534 C CA . GLU A 1 205 ? -10.790 8.653 -0.684 1.00 91.31 205 GLU A CA 1
ATOM 1535 C C . GLU A 1 205 ? -11.795 9.792 -0.857 1.00 91.31 205 GLU A C 1
ATOM 1537 O O . GLU A 1 205 ? -12.384 10.255 0.124 1.00 91.31 205 GLU A O 1
ATOM 1542 N N . VAL A 1 206 ? -12.059 10.233 -2.086 1.00 93.38 206 VAL A N 1
ATOM 1543 C CA . VAL A 1 206 ? -13.038 11.297 -2.358 1.00 93.38 206 VAL A CA 1
ATOM 1544 C C . VAL A 1 206 ? -14.435 10.891 -1.882 1.00 93.38 206 VAL A C 1
ATOM 1546 O O . VAL A 1 206 ? -15.119 11.695 -1.241 1.00 93.38 206 VAL A O 1
ATOM 1549 N N . LEU A 1 207 ? -14.853 9.646 -2.127 1.00 91.75 207 LEU A N 1
ATOM 1550 C CA . LEU A 1 207 ? -16.146 9.128 -1.671 1.00 91.75 207 LEU A CA 1
ATOM 1551 C C . LEU A 1 207 ? -16.250 9.127 -0.141 1.00 91.75 207 LEU A C 1
ATOM 1553 O O . LEU A 1 207 ? -17.276 9.540 0.408 1.00 91.75 207 LEU A O 1
ATOM 1557 N N . LEU A 1 208 ? -15.179 8.747 0.559 1.00 88.12 208 LEU A N 1
ATOM 1558 C CA . LEU A 1 208 ? -15.131 8.795 2.021 1.00 88.12 208 LEU A CA 1
ATOM 1559 C C . LEU A 1 208 ? -15.227 10.229 2.561 1.00 88.12 208 LEU A C 1
ATOM 1561 O O . LEU A 1 208 ? -15.927 10.457 3.550 1.00 88.12 208 LEU A O 1
ATOM 1565 N N . HIS A 1 209 ? -14.578 11.209 1.923 1.00 90.56 209 HIS A N 1
ATOM 1566 C CA . HIS A 1 209 ? -14.700 12.613 2.338 1.00 90.56 209 HIS A CA 1
ATOM 1567 C C . HIS A 1 209 ? -16.104 13.165 2.087 1.00 90.56 209 HIS A C 1
ATOM 1569 O O . HIS A 1 209 ? -16.631 13.878 2.941 1.00 90.56 209 HIS A O 1
ATOM 1575 N N . ARG A 1 210 ? -16.734 12.814 0.959 1.00 93.19 210 ARG A N 1
ATOM 1576 C CA . ARG A 1 210 ? -18.111 13.231 0.648 1.00 93.19 210 ARG A CA 1
ATOM 1577 C C . ARG A 1 210 ? -19.107 12.705 1.682 1.00 93.19 210 ARG A C 1
ATOM 1579 O O . ARG A 1 210 ? -19.894 13.488 2.203 1.00 93.19 210 ARG A O 1
ATOM 1586 N N . ARG A 1 211 ? -19.007 11.425 2.061 1.00 90.81 211 ARG A N 1
ATOM 1587 C CA . ARG A 1 211 ? -19.859 10.822 3.107 1.00 90.81 211 ARG A CA 1
ATOM 1588 C C . ARG A 1 211 ? -19.706 11.513 4.464 1.00 90.81 211 ARG A C 1
ATOM 1590 O O . ARG A 1 211 ? -20.689 11.705 5.165 1.00 90.81 211 ARG A O 1
ATOM 1597 N N . ARG A 1 212 ? -18.485 11.920 4.828 1.00 88.00 212 ARG A N 1
ATOM 1598 C CA . ARG A 1 212 ? -18.233 12.658 6.079 1.00 88.00 212 ARG A CA 1
ATOM 1599 C C . ARG A 1 212 ? -18.844 14.055 6.080 1.00 88.00 212 ARG A C 1
ATOM 1601 O O . ARG A 1 212 ? -19.310 14.490 7.122 1.00 88.00 212 ARG A O 1
ATOM 1608 N N . ARG A 1 213 ? -18.829 14.749 4.937 1.00 91.19 213 ARG A N 1
ATOM 1609 C CA . ARG A 1 213 ? -19.458 16.072 4.809 1.00 91.19 213 ARG A CA 1
ATOM 1610 C C . ARG A 1 213 ? -20.978 15.981 4.931 1.00 91.19 213 ARG A C 1
ATOM 1612 O O . ARG A 1 213 ? -21.542 16.748 5.695 1.00 91.19 213 ARG A O 1
ATOM 1619 N N . ALA A 1 214 ? -21.601 15.007 4.266 1.00 90.94 214 ALA A N 1
ATOM 1620 C CA . ALA A 1 214 ? -23.044 14.773 4.375 1.00 90.94 214 ALA A CA 1
ATOM 1621 C C . ALA A 1 214 ? -23.478 14.438 5.817 1.00 90.94 214 ALA A C 1
ATOM 1623 O O . ALA A 1 214 ? -24.454 14.973 6.316 1.00 90.94 214 ALA A O 1
ATOM 1624 N N . ALA A 1 215 ? -22.696 13.631 6.540 1.00 87.25 215 ALA A N 1
ATOM 1625 C CA . A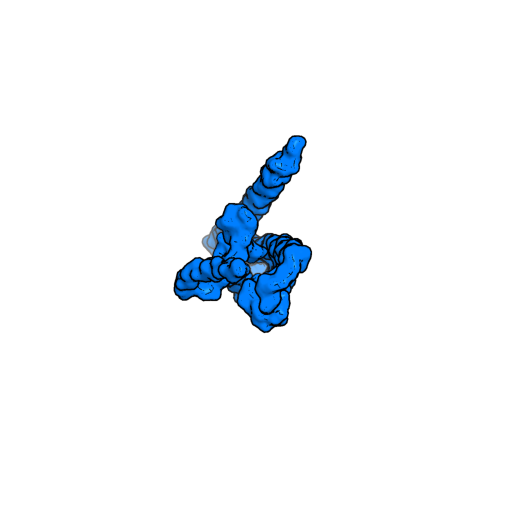LA A 1 215 ? -23.012 13.311 7.934 1.00 87.25 215 ALA A CA 1
ATOM 1626 C C . ALA A 1 215 ? -22.897 14.510 8.900 1.00 87.25 215 ALA A C 1
ATOM 1628 O O . ALA A 1 215 ? -23.448 14.453 9.996 1.00 87.25 215 ALA A O 1
ATOM 1629 N N . HIS A 1 216 ? -22.152 15.560 8.534 1.00 86.75 216 HIS A N 1
ATOM 1630 C CA . HIS A 1 216 ? -22.066 16.786 9.329 1.00 86.75 216 HIS A CA 1
ATOM 1631 C C . HIS A 1 216 ? -23.206 17.762 9.028 1.00 86.75 216 HIS A C 1
ATOM 1633 O O . HIS A 1 216 ? -23.661 18.414 9.960 1.00 86.75 216 HIS A O 1
ATOM 1639 N N . SER A 1 217 ? -23.697 17.831 7.783 1.00 88.44 217 SER A N 1
ATOM 1640 C CA . SER A 1 217 ? -24.845 18.687 7.449 1.00 88.44 217 SER A CA 1
ATOM 1641 C C . SER A 1 217 ? -26.130 18.247 8.148 1.00 88.44 217 SER A C 1
ATOM 1643 O O . SER A 1 217 ? -26.926 19.093 8.521 1.00 88.44 217 SER A O 1
ATOM 1645 N N . ASP A 1 218 ? -26.302 16.949 8.404 1.00 84.25 218 ASP A N 1
ATOM 1646 C CA . ASP A 1 218 ? -27.488 16.428 9.104 1.00 84.25 218 ASP A CA 1
ATOM 1647 C C . ASP A 1 218 ? -27.468 16.702 10.625 1.00 84.25 218 ASP A C 1
ATOM 1649 O O . ASP A 1 218 ? -28.420 16.374 11.331 1.00 84.25 218 ASP A O 1
ATOM 1653 N N . GLN A 1 219 ? -26.367 17.249 11.156 1.00 78.06 219 GLN A N 1
ATOM 1654 C CA . GLN A 1 219 ? -26.191 17.546 12.583 1.00 78.06 219 GLN A CA 1
ATOM 1655 C C . GLN A 1 219 ? -26.295 19.041 12.917 1.00 78.06 219 GLN A C 1
ATOM 1657 O O . GLN A 1 219 ? -26.255 19.377 14.102 1.00 78.06 219 GLN A O 1
ATOM 1662 N N . GLU A 1 220 ? -26.420 19.922 11.919 1.00 66.00 220 GLU A N 1
ATOM 1663 C CA . GLU A 1 220 ? -26.712 21.344 12.132 1.00 66.00 220 GLU A CA 1
ATOM 1664 C C . GLU A 1 220 ? -28.241 21.559 12.107 1.00 66.00 220 GLU A C 1
ATOM 1666 O O . GLU A 1 220 ? -28.857 21.305 11.072 1.00 66.00 220 GLU A O 1
ATOM 1671 N N . PRO A 1 221 ? -28.865 21.936 13.242 1.00 60.56 221 PRO A N 1
ATOM 1672 C CA . PRO A 1 221 ? -30.300 22.217 13.336 1.00 60.56 221 PRO A CA 1
ATOM 1673 C C . PRO A 1 221 ? -30.701 23.572 12.737 1.00 60.56 221 PRO A C 1
ATOM 1675 O O . PRO A 1 221 ? -29.881 24.519 12.792 1.00 60.56 221 PRO A O 1
#